Protein AF-A0A928XD46-F1 (afdb_monomer_lite)

Foldseek 3Di:
DDWDWDDDDPDIDIDDDDPLVVLVVQLVVLLVQLVVCVVVVVVVSNLVSLVSNLVSLVVSLLVLLLVLLLVVVVVVVDDPVRSVCCSPPDDPLVSLVVLQVVLVVPPDGDPNCLQVLLVVLVCCVVPPDVPCVVVSSVPRDSVSSVSNSVSSVVSSVVSCVSSVHDSIDPRVVVSVVVVVVVVVPPDPDDPPDD

Structure (mmCIF, N/CA/C/O backbone):
data_AF-A0A928XD46-F1
#
_entry.id   AF-A0A928XD46-F1
#
loop_
_atom_site.group_PDB
_atom_site.id
_atom_site.type_symbol
_atom_site.label_atom_id
_atom_site.label_alt_id
_atom_site.label_comp_id
_atom_site.label_asym_id
_atom_site.label_entity_id
_atom_site.label_seq_id
_atom_site.pdbx_PDB_ins_code
_atom_site.Cartn_x
_atom_site.Cartn_y
_atom_site.Cartn_z
_atom_site.occupancy
_atom_site.B_iso_or_equiv
_atom_site.auth_seq_id
_atom_site.auth_comp_id
_atom_site.auth_asym_id
_atom_site.auth_atom_id
_atom_site.pdbx_PDB_model_num
ATOM 1 N N . MET A 1 1 ? 8.132 -9.617 -5.718 1.00 78.50 1 MET A N 1
ATOM 2 C CA . MET A 1 1 ? 7.720 -11.027 -5.728 1.00 78.50 1 MET A CA 1
ATOM 3 C C . MET A 1 1 ? 8.973 -11.864 -5.779 1.00 78.50 1 MET A C 1
ATOM 5 O O . MET A 1 1 ? 9.851 -11.561 -6.579 1.00 78.50 1 MET A O 1
ATOM 9 N N . GLU A 1 2 ? 9.057 -12.851 -4.910 1.00 81.38 2 GLU A N 1
ATOM 10 C CA . GLU A 1 2 ? 10.058 -13.904 -4.943 1.00 81.38 2 GLU A CA 1
ATOM 11 C C . GLU A 1 2 ? 9.376 -15.172 -5.447 1.00 81.38 2 GLU A C 1
ATOM 13 O O . GLU A 1 2 ? 8.230 -15.437 -5.093 1.00 81.38 2 GLU A O 1
ATOM 18 N N . LEU A 1 3 ? 10.050 -15.914 -6.318 1.00 82.00 3 LEU A N 1
ATOM 19 C CA . LEU A 1 3 ? 9.545 -17.170 -6.845 1.00 82.00 3 LEU A CA 1
ATOM 20 C C . LEU A 1 3 ? 10.614 -18.231 -6.615 1.00 82.00 3 LEU A C 1
ATOM 22 O O . LEU A 1 3 ? 11.718 -18.122 -7.150 1.00 82.00 3 LEU A O 1
ATOM 26 N N . GLN A 1 4 ? 10.291 -19.231 -5.808 1.00 83.31 4 GLN A N 1
ATOM 27 C CA . GLN A 1 4 ? 11.145 -20.377 -5.551 1.00 83.31 4 GLN A CA 1
ATOM 28 C C . GLN A 1 4 ? 10.544 -21.592 -6.251 1.00 83.31 4 GLN A C 1
ATOM 30 O O . GLN A 1 4 ? 9.394 -21.956 -6.021 1.00 83.31 4 GLN A O 1
ATOM 35 N N . ILE A 1 5 ? 11.329 -22.222 -7.122 1.00 82.88 5 ILE A N 1
ATOM 36 C CA . ILE A 1 5 ? 10.961 -23.484 -7.763 1.00 82.88 5 ILE A CA 1
ATOM 37 C C . ILE A 1 5 ? 11.928 -24.542 -7.249 1.00 82.88 5 ILE A C 1
ATOM 39 O O . ILE A 1 5 ? 13.138 -24.425 -7.450 1.00 82.88 5 ILE A O 1
ATOM 43 N N . LYS A 1 6 ? 11.404 -25.575 -6.594 1.00 83.44 6 LYS A N 1
ATOM 44 C CA . LYS A 1 6 ? 12.173 -26.755 -6.194 1.00 83.44 6 LYS A CA 1
ATOM 45 C C . LYS A 1 6 ? 11.731 -27.930 -7.048 1.00 83.44 6 LYS A C 1
ATOM 47 O O . LYS A 1 6 ? 10.554 -28.271 -7.092 1.00 83.44 6 LYS A O 1
ATOM 52 N N . ILE A 1 7 ? 12.689 -28.549 -7.724 1.00 81.75 7 ILE A N 1
ATOM 53 C CA . ILE A 1 7 ? 12.463 -29.745 -8.532 1.00 81.75 7 ILE A CA 1
ATOM 54 C C . ILE A 1 7 ? 13.125 -30.902 -7.791 1.00 81.75 7 ILE A C 1
ATOM 56 O O . ILE A 1 7 ? 14.331 -30.875 -7.551 1.00 81.75 7 ILE A O 1
ATOM 60 N N . SER A 1 8 ? 12.338 -31.898 -7.389 1.00 81.81 8 SER A N 1
ATOM 61 C CA . SER A 1 8 ? 12.847 -33.098 -6.722 1.00 81.81 8 SER A CA 1
ATOM 62 C C . SER A 1 8 ? 12.135 -34.334 -7.259 1.00 81.81 8 SER A C 1
ATOM 64 O O . SER A 1 8 ? 10.911 -34.424 -7.203 1.00 81.81 8 SER A O 1
ATOM 66 N N . ASN A 1 9 ? 12.902 -35.290 -7.788 1.00 81.25 9 ASN A N 1
ATOM 67 C CA . ASN A 1 9 ? 12.387 -36.476 -8.478 1.00 81.25 9 ASN A CA 1
ATOM 68 C C . ASN A 1 9 ? 11.307 -36.108 -9.524 1.00 81.25 9 ASN A C 1
ATOM 70 O O . ASN A 1 9 ? 11.616 -35.480 -10.530 1.00 81.25 9 ASN A O 1
ATOM 74 N N . SER A 1 10 ? 10.051 -36.482 -9.250 1.00 75.88 10 SER A N 1
ATOM 75 C CA . SER A 1 10 ? 8.830 -36.263 -10.039 1.00 75.88 10 SER A CA 1
ATOM 76 C C . SER A 1 10 ? 7.919 -35.158 -9.480 1.00 75.88 10 SER A C 1
ATOM 78 O O . SER A 1 10 ? 6.764 -35.039 -9.887 1.00 75.88 10 SER A O 1
ATOM 80 N N . LYS A 1 11 ? 8.402 -34.364 -8.518 1.00 79.06 11 LYS A N 1
ATOM 81 C CA . LYS A 1 11 ? 7.656 -33.279 -7.881 1.00 79.06 11 LYS A CA 1
ATOM 82 C C . LYS A 1 11 ? 8.293 -31.937 -8.216 1.00 79.06 11 LYS A C 1
ATOM 84 O O . LYS A 1 11 ? 9.476 -31.712 -7.950 1.00 79.06 11 LYS A O 1
ATOM 89 N N . ILE A 1 12 ? 7.475 -31.039 -8.748 1.00 82.44 12 ILE A N 1
ATOM 90 C CA . ILE A 1 12 ? 7.791 -29.620 -8.865 1.00 82.44 12 ILE A CA 1
ATOM 91 C C . ILE A 1 12 ? 7.026 -28.913 -7.750 1.00 82.44 12 ILE A C 1
ATOM 93 O O . ILE A 1 12 ? 5.805 -29.014 -7.662 1.00 82.44 12 ILE A O 1
ATOM 97 N N . GLU A 1 13 ? 7.749 -28.227 -6.875 1.00 84.00 13 GLU A N 1
ATOM 98 C CA . GLU A 1 13 ? 7.187 -27.322 -5.880 1.00 84.00 13 GLU A CA 1
ATOM 99 C C . GLU A 1 13 ? 7.433 -25.895 -6.350 1.00 84.00 13 GLU A C 1
ATOM 101 O O . GLU A 1 13 ? 8.568 -25.519 -6.645 1.00 84.00 13 GLU A O 1
ATOM 106 N N . ILE A 1 14 ? 6.362 -25.114 -6.436 1.00 83.75 14 ILE A N 1
ATOM 107 C CA . ILE A 1 14 ? 6.410 -23.709 -6.826 1.00 83.75 14 ILE A CA 1
ATOM 108 C C . ILE A 1 14 ? 5.875 -22.910 -5.652 1.00 83.75 14 ILE A C 1
ATOM 110 O O . ILE A 1 14 ? 4.735 -23.090 -5.234 1.00 83.75 14 ILE A O 1
ATOM 114 N N . GLU A 1 15 ? 6.709 -22.028 -5.131 1.00 84.38 15 GLU A N 1
ATOM 115 C CA . GLU A 1 15 ? 6.374 -21.103 -4.063 1.00 84.38 15 GLU A CA 1
ATOM 116 C C . GLU A 1 15 ? 6.533 -19.686 -4.611 1.00 84.38 15 GLU A C 1
ATOM 118 O O . GLU A 1 15 ? 7.585 -19.320 -5.136 1.00 84.38 15 GLU A O 1
ATOM 123 N N . ALA A 1 16 ? 5.468 -18.893 -4.536 1.00 84.50 16 ALA A N 1
ATOM 124 C CA . ALA A 1 16 ? 5.472 -17.500 -4.955 1.00 84.50 16 ALA A CA 1
ATOM 125 C C . ALA A 1 16 ? 5.114 -16.632 -3.751 1.00 84.50 16 ALA A C 1
ATOM 127 O O . ALA A 1 16 ? 4.045 -16.783 -3.170 1.00 84.50 16 ALA A O 1
ATOM 128 N N . ILE A 1 17 ? 6.019 -15.728 -3.384 1.00 84.88 17 ILE A N 1
ATOM 129 C CA . ILE A 1 17 ? 5.885 -14.857 -2.218 1.00 84.88 17 ILE A CA 1
ATOM 130 C C . ILE A 1 17 ? 5.816 -13.413 -2.697 1.00 84.88 17 ILE A C 1
ATOM 132 O O . ILE A 1 17 ? 6.677 -12.923 -3.442 1.00 84.88 17 ILE A O 1
ATOM 136 N N . SER A 1 18 ? 4.802 -12.686 -2.247 1.00 89.69 18 SER A N 1
ATOM 137 C CA . SER A 1 18 ? 4.654 -11.267 -2.531 1.00 89.69 18 SER A CA 1
ATOM 138 C C . SER A 1 18 ? 4.316 -10.526 -1.252 1.00 89.69 18 SER A C 1
ATOM 140 O O . SER A 1 18 ? 3.159 -10.430 -0.875 1.00 89.69 18 SER A O 1
ATOM 142 N N . ILE A 1 19 ? 5.320 -9.882 -0.653 1.00 91.06 19 ILE A N 1
ATOM 143 C CA . ILE A 1 19 ? 5.126 -9.055 0.549 1.00 91.06 19 ILE A CA 1
ATOM 144 C C . ILE A 1 19 ? 4.025 -7.998 0.359 1.00 91.06 19 ILE A C 1
ATOM 146 O O . ILE A 1 19 ? 3.330 -7.643 1.302 1.00 91.06 19 ILE A O 1
ATOM 150 N N . VAL A 1 20 ? 3.836 -7.483 -0.860 1.00 93.38 20 VAL A N 1
ATOM 151 C CA . VAL A 1 20 ? 2.770 -6.505 -1.135 1.00 93.38 20 VAL A CA 1
ATOM 152 C C . VAL A 1 20 ? 1.386 -7.156 -1.129 1.00 93.38 20 VAL A C 1
ATOM 154 O O . VAL A 1 20 ? 0.428 -6.530 -0.691 1.00 93.38 20 VAL A O 1
ATOM 157 N N . GLU A 1 21 ? 1.280 -8.403 -1.583 1.00 93.12 21 GLU A N 1
ATOM 158 C CA . GLU A 1 21 ? 0.042 -9.180 -1.481 1.00 93.12 21 GLU A CA 1
ATOM 159 C C . GLU A 1 21 ? -0.218 -9.602 -0.030 1.00 93.12 21 GLU A C 1
ATOM 161 O O . GLU A 1 21 ? -1.332 -9.431 0.453 1.00 93.12 21 GLU A O 1
ATOM 166 N N . ASP A 1 22 ? 0.810 -10.030 0.704 1.00 93.06 22 ASP A N 1
ATOM 167 C CA . ASP A 1 22 ? 0.695 -10.369 2.126 1.00 93.06 22 ASP A CA 1
ATOM 168 C C . ASP A 1 22 ? 0.183 -9.175 2.942 1.00 93.06 22 ASP A C 1
ATOM 170 O O . ASP A 1 22 ? -0.744 -9.316 3.732 1.00 93.06 22 ASP A O 1
ATOM 174 N N . LEU A 1 23 ? 0.695 -7.965 2.683 1.00 95.25 23 LEU A N 1
ATOM 175 C CA . LEU A 1 23 ? 0.201 -6.736 3.317 1.00 95.25 23 LEU A CA 1
ATOM 176 C C . LEU A 1 23 ? -1.279 -6.459 3.007 1.00 95.25 23 LEU A C 1
ATOM 178 O O . LEU A 1 23 ? -1.998 -5.933 3.860 1.00 95.25 23 LEU A O 1
ATOM 182 N N . TRP A 1 24 ? -1.741 -6.796 1.799 1.00 95.69 24 TRP A N 1
ATOM 183 C CA . TRP A 1 24 ? -3.155 -6.693 1.435 1.00 95.69 24 TRP A CA 1
ATOM 184 C C . TRP A 1 24 ? -4.006 -7.718 2.191 1.00 95.69 24 TRP A C 1
ATOM 186 O O . TRP A 1 24 ? -5.063 -7.375 2.724 1.00 95.69 24 TRP A O 1
ATOM 196 N N . LEU A 1 25 ? -3.536 -8.962 2.287 1.00 95.00 25 LEU A N 1
ATOM 197 C CA . LEU A 1 25 ? -4.210 -10.031 3.022 1.00 95.00 25 LEU A CA 1
ATOM 198 C C . LEU A 1 25 ? -4.262 -9.744 4.529 1.00 95.00 25 LEU A C 1
ATOM 200 O O . LEU A 1 25 ? -5.317 -9.918 5.141 1.00 95.00 25 LEU A O 1
ATOM 204 N N . ASP A 1 26 ? -3.179 -9.226 5.108 1.00 96.75 26 ASP A N 1
ATOM 205 C CA . ASP A 1 26 ? -3.119 -8.765 6.497 1.00 96.75 26 ASP A CA 1
ATOM 206 C C . ASP A 1 26 ? -4.147 -7.663 6.750 1.00 96.75 26 ASP A C 1
ATOM 208 O O . ASP A 1 26 ? -4.929 -7.726 7.704 1.00 96.75 26 ASP A O 1
ATOM 212 N N . TYR A 1 27 ? -4.190 -6.666 5.865 1.00 96.50 27 TYR A N 1
ATOM 213 C CA . TYR A 1 27 ? -5.185 -5.604 5.918 1.00 96.50 27 TYR A CA 1
ATOM 214 C C . TYR A 1 27 ? -6.619 -6.166 5.924 1.00 96.50 27 TYR A C 1
ATOM 216 O O . TYR A 1 27 ? -7.415 -5.825 6.808 1.00 96.50 27 TYR A O 1
ATOM 224 N N . LEU A 1 28 ? -6.948 -7.063 4.986 1.00 96.25 28 LEU A N 1
ATOM 225 C CA . LEU A 1 28 ? -8.270 -7.690 4.898 1.00 96.25 28 LEU A CA 1
ATOM 226 C C . LEU A 1 28 ? -8.601 -8.509 6.150 1.00 96.25 28 LEU A C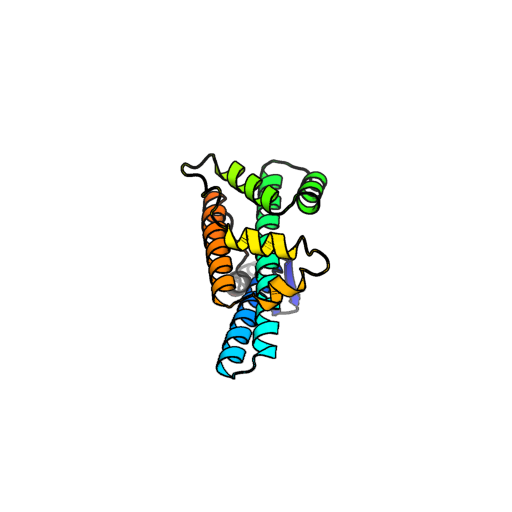 1
ATOM 228 O O . LEU A 1 28 ? -9.729 -8.454 6.654 1.00 96.25 28 LEU A O 1
ATOM 232 N N . PHE A 1 29 ? -7.619 -9.239 6.678 1.00 97.69 29 PHE A N 1
ATOM 233 C CA . PHE A 1 29 ? -7.762 -10.011 7.902 1.00 97.69 29 PHE A CA 1
ATOM 234 C C . PHE A 1 29 ? -8.106 -9.103 9.085 1.00 97.69 29 PHE A C 1
ATOM 236 O O . PHE A 1 29 ? -9.132 -9.312 9.738 1.00 97.69 29 PHE A O 1
ATOM 243 N N . PHE A 1 30 ? -7.313 -8.062 9.348 1.00 97.69 30 PHE A N 1
ATOM 244 C CA . PHE A 1 30 ? -7.550 -7.181 10.493 1.00 97.69 30 PHE A CA 1
ATOM 245 C C . PHE A 1 30 ? -8.837 -6.367 10.355 1.00 97.69 30 PHE A C 1
ATOM 247 O O . PHE A 1 30 ? -9.546 -6.197 11.351 1.00 97.69 30 PHE A O 1
ATOM 254 N N . LYS A 1 31 ? -9.207 -5.962 9.134 1.00 97.19 31 LYS A N 1
ATOM 255 C CA . LYS A 1 31 ? -10.510 -5.345 8.851 1.00 97.19 31 LYS A CA 1
ATOM 256 C C . LYS A 1 31 ? -11.659 -6.265 9.261 1.00 97.19 31 LYS A C 1
ATOM 258 O O . LYS A 1 31 ? -12.574 -5.835 9.963 1.00 97.19 31 LYS A O 1
ATOM 263 N N . LYS A 1 32 ? -11.600 -7.543 8.871 1.00 97.88 32 LYS A N 1
ATOM 264 C CA . LYS A 1 32 ? -12.604 -8.548 9.251 1.00 97.88 32 LYS A CA 1
ATOM 265 C C . LYS A 1 32 ? -12.651 -8.753 10.766 1.00 97.88 32 LYS A C 1
ATOM 267 O O . LYS A 1 32 ? -13.735 -8.774 11.341 1.00 97.88 32 LYS A O 1
ATOM 272 N N . GLN A 1 33 ? -11.497 -8.852 11.425 1.00 97.94 33 GLN A N 1
ATOM 273 C CA . GLN A 1 33 ? -11.439 -8.995 12.884 1.00 97.94 33 GLN A CA 1
ATOM 274 C C . GLN A 1 33 ? -12.005 -7.769 13.617 1.00 97.94 33 GLN A C 1
ATOM 276 O O . GLN A 1 33 ? -12.652 -7.918 14.653 1.00 97.94 33 GLN A O 1
ATOM 281 N N . ALA A 1 34 ? -11.823 -6.559 13.075 1.00 96.75 34 ALA A N 1
ATOM 282 C CA . ALA A 1 34 ? -12.414 -5.346 13.635 1.00 96.75 34 ALA A CA 1
ATOM 283 C C . ALA A 1 34 ? -13.950 -5.377 13.601 1.00 96.75 34 ALA A C 1
ATOM 285 O O . ALA A 1 34 ? -14.576 -4.930 14.564 1.00 96.75 34 ALA A O 1
ATOM 286 N N . LEU A 1 35 ? -14.540 -5.908 12.525 1.00 96.94 35 LEU A N 1
ATOM 287 C CA . LEU A 1 35 ? -15.989 -6.078 12.379 1.00 96.94 35 LEU A CA 1
ATOM 288 C C . LEU A 1 35 ? -16.535 -7.143 13.334 1.00 96.94 35 LEU A C 1
ATOM 290 O O . LEU A 1 35 ? -17.454 -6.856 14.093 1.00 96.94 35 LEU A O 1
ATOM 294 N N . ILE A 1 36 ? -15.907 -8.321 13.384 1.00 97.94 36 ILE A N 1
ATOM 295 C CA . ILE A 1 36 ? -16.300 -9.398 14.309 1.00 97.94 36 ILE A CA 1
ATOM 296 C C . ILE A 1 36 ? -16.247 -8.903 15.759 1.00 97.94 36 ILE A C 1
ATOM 298 O O . ILE A 1 36 ? -17.195 -9.069 16.519 1.00 97.94 36 ILE A O 1
ATOM 302 N N . ALA A 1 37 ? -15.166 -8.223 16.151 1.00 96.75 37 ALA A N 1
ATOM 303 C CA . ALA A 1 37 ? -15.042 -7.688 17.504 1.00 96.75 37 ALA A CA 1
ATOM 304 C C . ALA A 1 37 ? -16.092 -6.608 17.827 1.00 96.75 37 ALA A C 1
ATOM 306 O O . ALA A 1 37 ? -16.443 -6.445 18.996 1.00 96.75 37 ALA A O 1
ATOM 307 N N . LEU A 1 38 ? -16.578 -5.867 16.823 1.00 95.12 38 LEU A N 1
ATOM 308 C CA . LEU A 1 38 ? -17.675 -4.912 16.989 1.00 95.12 38 LEU A CA 1
ATOM 309 C C . LEU A 1 38 ? -19.000 -5.644 17.241 1.00 95.12 38 LEU A C 1
ATOM 311 O O . LEU A 1 38 ? -19.691 -5.315 18.201 1.00 95.12 38 LEU A O 1
ATOM 315 N N . GLU A 1 39 ? -19.308 -6.659 16.431 1.00 96.69 39 GLU A N 1
ATOM 316 C CA . GLU A 1 39 ? -20.509 -7.501 16.560 1.00 96.69 39 GLU A CA 1
ATOM 317 C C . GLU A 1 39 ? -20.557 -8.231 17.911 1.00 96.69 39 GLU A C 1
ATOM 319 O O . GLU A 1 39 ? -21.595 -8.296 18.568 1.00 96.69 39 GLU A O 1
ATOM 324 N N . GLU A 1 40 ? -19.408 -8.715 18.383 1.00 97.25 40 GLU A N 1
ATOM 325 C CA . GLU A 1 40 ? -19.261 -9.379 19.681 1.00 97.25 40 GLU A CA 1
ATOM 326 C C . GLU A 1 40 ? -19.196 -8.402 20.873 1.00 97.25 40 GLU A C 1
ATOM 328 O O . GLU A 1 40 ? -18.961 -8.827 22.006 1.00 97.25 40 GLU A O 1
ATOM 333 N N . ASN A 1 41 ? -19.371 -7.093 20.650 1.00 94.94 41 ASN A N 1
ATOM 334 C CA . ASN A 1 41 ? -19.273 -6.037 21.667 1.00 94.94 41 ASN A CA 1
ATOM 335 C C . ASN A 1 41 ? -17.921 -5.999 22.419 1.00 94.94 41 ASN A C 1
ATOM 337 O O . ASN A 1 41 ? -17.820 -5.515 23.550 1.00 94.94 41 ASN A O 1
ATOM 341 N N . LYS A 1 42 ? -16.834 -6.459 21.787 1.00 95.31 42 LYS A N 1
ATOM 342 C CA . LYS A 1 42 ? -15.467 -6.458 22.335 1.00 95.31 42 LYS A CA 1
ATOM 343 C C . LYS A 1 42 ? -14.748 -5.152 21.985 1.00 95.31 42 LYS A C 1
ATOM 345 O O . LYS A 1 42 ? -13.793 -5.136 21.206 1.00 95.31 42 LYS A O 1
ATOM 350 N N . SER A 1 43 ? -15.177 -4.045 22.594 1.00 90.25 43 SER A N 1
ATOM 351 C CA . SER A 1 43 ? -14.718 -2.674 22.281 1.00 90.25 43 SER A CA 1
ATOM 352 C C . SER A 1 43 ? -13.190 -2.493 22.258 1.00 90.25 43 SER A C 1
ATOM 354 O O . SER A 1 43 ? -12.648 -1.848 21.356 1.00 90.25 43 SER A O 1
ATOM 356 N N . PHE A 1 44 ? -12.476 -3.101 23.211 1.00 91.44 44 PHE A N 1
ATOM 357 C CA . PHE A 1 44 ? -11.013 -3.063 23.267 1.00 91.44 44 PHE A CA 1
ATOM 358 C C . PHE A 1 44 ? -10.363 -3.744 22.053 1.00 91.44 44 PHE A C 1
ATOM 360 O O . PHE A 1 44 ? -9.455 -3.175 21.439 1.00 91.44 44 PHE A O 1
ATOM 367 N N . LEU A 1 45 ? -10.833 -4.943 21.686 1.00 94.56 45 LEU A N 1
ATOM 368 C CA . LEU A 1 45 ? -10.323 -5.672 20.523 1.00 94.56 45 LEU A CA 1
ATOM 369 C C . LEU A 1 45 ? -10.680 -4.950 19.229 1.00 94.56 45 LEU A C 1
ATOM 371 O O . LEU A 1 45 ? -9.806 -4.780 18.386 1.00 94.56 45 LEU A O 1
ATOM 375 N N . HIS A 1 46 ? -11.906 -4.441 19.112 1.00 94.62 46 HIS A N 1
ATOM 376 C CA . HIS A 1 46 ? -12.334 -3.638 17.971 1.00 94.62 46 HIS A CA 1
ATOM 377 C C . HIS A 1 46 ? -11.378 -2.460 17.723 1.00 94.62 46 HIS A C 1
ATOM 379 O O . HIS A 1 46 ? -10.827 -2.319 16.631 1.00 94.62 46 HIS A O 1
ATOM 385 N N . LYS A 1 47 ? -11.078 -1.662 18.758 1.00 92.44 47 LYS A N 1
ATOM 386 C CA . LYS A 1 47 ? -10.132 -0.541 18.637 1.00 92.44 47 LYS A CA 1
ATOM 387 C C . LYS A 1 47 ? -8.711 -1.004 18.319 1.00 92.44 47 LYS A C 1
ATOM 389 O O . LYS A 1 47 ? -8.028 -0.344 17.540 1.00 92.44 47 LYS A O 1
ATOM 394 N N . ARG A 1 48 ? -8.247 -2.122 18.887 1.00 93.88 48 ARG A N 1
ATOM 395 C CA . ARG A 1 48 ? -6.932 -2.692 18.551 1.00 93.88 48 ARG A CA 1
ATOM 396 C C . ARG A 1 48 ? -6.866 -3.094 17.076 1.00 93.88 48 ARG A C 1
ATOM 398 O O . ARG A 1 48 ? -5.909 -2.715 16.406 1.00 93.88 48 ARG A O 1
ATOM 405 N N . TYR A 1 49 ? -7.881 -3.783 16.566 1.00 96.38 49 TYR A N 1
ATOM 406 C CA . TYR A 1 49 ? -7.933 -4.192 15.168 1.00 96.38 49 TYR A CA 1
ATOM 407 C C . TYR A 1 49 ? -8.056 -3.004 14.216 1.00 96.38 49 TYR A C 1
ATOM 409 O O . TYR A 1 49 ? -7.339 -2.986 13.222 1.00 96.38 4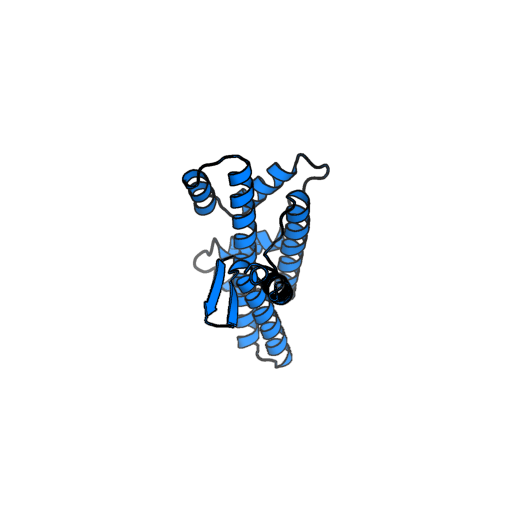9 TYR A O 1
ATOM 417 N N . LEU A 1 50 ? -8.834 -1.963 14.536 1.00 94.19 50 LEU A N 1
ATOM 418 C CA . LEU A 1 50 ? -8.875 -0.742 13.719 1.00 94.19 50 LEU A CA 1
ATOM 419 C C . LEU A 1 50 ? -7.488 -0.104 13.551 1.00 94.19 50 LEU A C 1
ATOM 421 O O . LEU A 1 50 ? -7.117 0.284 12.445 1.00 94.19 50 LEU A O 1
ATOM 425 N N . ARG A 1 51 ? -6.694 -0.033 14.627 1.00 92.56 51 ARG A N 1
ATOM 426 C CA . ARG A 1 51 ? -5.334 0.534 14.581 1.00 92.56 51 ARG A CA 1
ATOM 427 C C . ARG A 1 51 ? -4.420 -0.268 13.664 1.00 92.56 51 ARG A C 1
ATOM 429 O O . ARG A 1 51 ? -3.749 0.313 12.819 1.00 92.56 51 ARG A O 1
ATOM 436 N N . VAL A 1 52 ? -4.408 -1.593 13.820 1.00 94.69 52 VAL A N 1
ATOM 437 C CA . VAL A 1 52 ? -3.569 -2.470 12.989 1.00 94.69 52 VAL A CA 1
ATOM 438 C C . VAL A 1 52 ? -4.048 -2.467 11.536 1.00 94.69 52 VAL A C 1
ATOM 440 O O . VAL A 1 52 ? -3.224 -2.444 10.627 1.00 94.69 52 VAL A O 1
ATOM 443 N N . THR A 1 53 ? -5.359 -2.385 11.300 1.00 95.94 53 THR A N 1
ATOM 444 C CA . THR A 1 53 ? -5.928 -2.266 9.949 1.00 95.94 53 THR A CA 1
ATOM 445 C C . THR A 1 53 ? -5.472 -0.976 9.263 1.00 95.94 53 THR A C 1
ATOM 447 O O . THR A 1 53 ? -5.079 -0.998 8.103 1.00 95.94 53 THR A O 1
ATOM 450 N N . LEU A 1 54 ? -5.462 0.155 9.976 1.00 93.31 54 LEU A N 1
ATOM 451 C CA . LEU A 1 54 ? -4.952 1.413 9.429 1.00 93.31 54 LEU A CA 1
ATOM 452 C C . LEU A 1 54 ? -3.454 1.326 9.093 1.00 93.31 54 LEU A C 1
ATOM 454 O O . LEU A 1 54 ? -3.038 1.775 8.027 1.00 93.31 54 LEU A O 1
ATOM 458 N N . LEU A 1 55 ? -2.645 0.756 9.992 1.00 92.94 55 LEU A N 1
ATOM 459 C CA . LEU A 1 55 ? -1.202 0.614 9.780 1.00 92.94 55 LEU A CA 1
ATOM 460 C C . LEU A 1 55 ? -0.897 -0.271 8.565 1.00 92.94 55 LEU A C 1
ATOM 462 O O . LEU A 1 55 ? -0.116 0.126 7.707 1.00 92.94 55 LEU A O 1
ATOM 466 N N . THR A 1 56 ? -1.561 -1.422 8.460 1.00 95.88 56 THR A N 1
ATOM 467 C CA . THR A 1 56 ? -1.396 -2.358 7.335 1.00 95.88 56 THR A CA 1
ATOM 468 C C . THR A 1 56 ? -1.878 -1.764 6.013 1.00 95.88 56 THR A C 1
ATOM 470 O O . THR A 1 56 ? -1.161 -1.872 5.022 1.00 95.88 56 THR A O 1
ATOM 473 N N . LEU A 1 57 ? -3.000 -1.032 5.996 1.00 95.44 57 LEU A N 1
ATOM 474 C CA . LEU A 1 57 ? -3.465 -0.297 4.811 1.00 95.44 57 LEU A CA 1
ATOM 475 C C . LEU A 1 57 ? -2.422 0.716 4.314 1.00 95.44 57 LEU A C 1
ATOM 477 O O . LEU A 1 57 ? -2.152 0.801 3.116 1.00 95.44 57 LEU A O 1
ATOM 481 N N . MET A 1 58 ? -1.820 1.483 5.228 1.00 93.06 58 MET A N 1
ATOM 482 C CA . MET A 1 58 ? -0.802 2.478 4.875 1.00 93.06 58 MET A CA 1
ATOM 483 C C . MET A 1 58 ? 0.500 1.823 4.404 1.00 93.06 58 MET A C 1
ATOM 485 O O . MET A 1 58 ? 1.103 2.297 3.441 1.00 93.06 58 MET A O 1
ATOM 489 N N . SER A 1 59 ? 0.915 0.722 5.037 1.00 94.44 59 SER A N 1
ATOM 490 C CA . SER A 1 59 ? 2.074 -0.066 4.604 1.00 94.44 59 SER A CA 1
ATOM 491 C C . SER A 1 59 ? 1.863 -0.681 3.222 1.00 94.44 59 SER A C 1
ATOM 493 O O . SER A 1 59 ? 2.752 -0.578 2.379 1.00 94.44 59 SER A O 1
ATOM 495 N N . TYR A 1 60 ? 0.686 -1.256 2.964 1.00 96.50 60 TYR A N 1
ATOM 496 C CA . TYR A 1 60 ? 0.295 -1.746 1.645 1.00 96.50 60 TYR A CA 1
ATOM 497 C C . TYR A 1 60 ? 0.373 -0.628 0.604 1.00 96.50 60 TYR A C 1
ATOM 499 O O . TYR A 1 60 ? 1.059 -0.767 -0.408 1.00 96.50 60 TYR A O 1
ATOM 507 N N . PHE A 1 61 ? -0.258 0.516 0.882 1.00 95.31 61 PHE A N 1
ATOM 508 C CA . PHE A 1 61 ? -0.271 1.649 -0.035 1.00 95.31 61 PHE A CA 1
ATOM 509 C C . PHE A 1 61 ? 1.143 2.124 -0.395 1.00 95.31 61 PHE A C 1
ATOM 511 O O . PHE A 1 61 ? 1.468 2.288 -1.573 1.00 95.31 61 PHE A O 1
ATOM 518 N N . GLU A 1 62 ? 2.010 2.301 0.604 1.00 94.75 62 GLU A N 1
ATOM 519 C CA . GLU A 1 62 ? 3.397 2.698 0.371 1.00 94.75 62 GLU A CA 1
ATOM 520 C C . GLU A 1 62 ? 4.189 1.634 -0.403 1.00 94.75 62 GLU A C 1
ATOM 522 O O . GLU A 1 62 ? 4.978 1.988 -1.280 1.00 94.75 62 GLU A O 1
ATOM 527 N N . ALA A 1 63 ? 3.962 0.346 -0.139 1.00 95.69 63 ALA A N 1
ATOM 528 C CA . ALA A 1 63 ? 4.621 -0.738 -0.860 1.00 95.69 63 ALA A CA 1
ATOM 529 C C . ALA A 1 63 ? 4.245 -0.755 -2.352 1.00 95.69 63 ALA A C 1
ATOM 531 O O . ALA A 1 63 ? 5.133 -0.850 -3.203 1.00 95.69 63 ALA A O 1
ATOM 532 N N . VAL A 1 64 ? 2.958 -0.584 -2.679 1.00 96.38 64 VAL A N 1
ATOM 533 C CA . VAL A 1 64 ? 2.490 -0.480 -4.072 1.00 96.38 64 VAL A CA 1
ATOM 534 C C . VAL A 1 64 ? 3.124 0.729 -4.766 1.00 96.38 64 VAL A C 1
ATOM 536 O O . VAL A 1 64 ? 3.713 0.596 -5.839 1.00 96.38 64 VAL A O 1
ATOM 539 N N . VAL A 1 65 ? 3.080 1.905 -4.130 1.00 95.44 65 VAL A N 1
ATOM 540 C CA . VAL A 1 65 ? 3.663 3.136 -4.688 1.00 95.44 65 VAL A CA 1
ATOM 541 C C . VAL A 1 65 ? 5.172 2.998 -4.898 1.00 95.44 65 VAL A C 1
ATOM 543 O O . VAL A 1 65 ? 5.685 3.405 -5.939 1.00 95.44 65 VAL A O 1
ATOM 546 N N . ASN A 1 66 ? 5.891 2.396 -3.949 1.00 96.25 66 ASN A N 1
ATOM 547 C CA . ASN A 1 66 ? 7.327 2.155 -4.077 1.00 96.25 66 ASN A CA 1
ATOM 548 C C . ASN A 1 66 ? 7.650 1.224 -5.247 1.00 96.25 66 ASN A C 1
ATOM 550 O O . ASN A 1 66 ? 8.587 1.505 -5.995 1.00 96.25 66 ASN A O 1
ATOM 554 N N . ASN A 1 67 ? 6.870 0.155 -5.431 1.00 95.44 67 ASN A N 1
ATOM 555 C CA . ASN A 1 67 ? 7.033 -0.745 -6.570 1.00 95.44 67 ASN A CA 1
ATOM 556 C C . ASN A 1 67 ? 6.838 0.000 -7.893 1.00 95.44 67 ASN A C 1
ATOM 558 O O . ASN A 1 67 ? 7.705 -0.071 -8.764 1.00 95.44 67 ASN A O 1
ATOM 562 N N . TRP A 1 68 ? 5.761 0.779 -8.021 1.00 96.19 68 TRP A N 1
ATOM 563 C CA . TRP A 1 68 ? 5.496 1.547 -9.239 1.00 96.19 68 TRP A CA 1
ATOM 564 C C . TRP A 1 68 ? 6.563 2.600 -9.518 1.00 96.19 68 TRP A C 1
ATOM 566 O O . TRP A 1 68 ? 7.022 2.726 -10.655 1.00 96.19 68 TRP A O 1
ATOM 576 N N . CYS A 1 69 ? 7.025 3.324 -8.494 1.00 96.44 69 CYS A N 1
ATOM 577 C CA . CYS A 1 69 ? 8.138 4.257 -8.644 1.00 96.44 69 CYS A CA 1
ATOM 578 C C . CYS A 1 69 ? 9.411 3.536 -9.094 1.00 96.44 69 CYS A C 1
ATOM 580 O O . CYS A 1 69 ? 10.090 4.012 -10.000 1.00 96.44 69 CYS A O 1
ATOM 582 N N . GLY A 1 70 ? 9.728 2.390 -8.489 1.00 96.38 70 GLY A N 1
ATOM 583 C CA . GLY A 1 70 ? 10.902 1.596 -8.841 1.00 96.38 70 GLY A CA 1
ATOM 584 C C . GLY A 1 70 ? 10.884 1.123 -10.294 1.00 96.38 70 GLY A C 1
ATOM 585 O O . GLY A 1 70 ? 11.895 1.257 -10.984 1.00 96.38 70 GLY A O 1
ATOM 586 N N . ASN A 1 71 ? 9.739 0.626 -10.767 1.00 94.81 71 ASN A N 1
ATOM 587 C CA . ASN A 1 71 ? 9.551 0.190 -12.152 1.00 94.81 71 ASN A CA 1
ATOM 588 C C . ASN A 1 71 ? 9.660 1.364 -13.129 1.00 94.81 71 ASN A C 1
ATOM 590 O O . ASN A 1 71 ? 10.467 1.317 -14.051 1.00 94.81 71 ASN A O 1
ATOM 594 N N . THR A 1 72 ? 8.947 2.460 -12.862 1.00 94.81 72 THR A N 1
ATOM 595 C CA . THR A 1 72 ? 8.947 3.645 -13.738 1.00 94.81 72 THR A CA 1
ATOM 596 C C . THR A 1 72 ? 10.341 4.276 -13.833 1.00 94.81 72 THR A C 1
ATOM 598 O O . THR A 1 72 ? 10.813 4.646 -14.904 1.00 94.81 72 THR A O 1
ATOM 601 N N . LEU A 1 73 ? 11.072 4.365 -12.716 1.00 96.25 73 LEU A N 1
ATOM 602 C CA . LEU A 1 73 ? 12.449 4.867 -12.724 1.00 96.25 73 LEU A CA 1
ATOM 603 C C . LEU A 1 73 ? 13.398 3.931 -13.487 1.00 96.25 73 LEU A C 1
ATOM 605 O O . LEU A 1 73 ? 14.327 4.411 -14.137 1.00 96.25 73 LEU A O 1
ATOM 609 N N . ARG A 1 74 ? 13.172 2.614 -13.425 1.00 95.25 74 ARG A N 1
ATOM 610 C CA . ARG A 1 74 ? 13.940 1.629 -14.197 1.00 95.25 74 ARG A CA 1
ATOM 611 C C . ARG A 1 74 ? 13.689 1.778 -15.697 1.00 95.25 74 ARG A C 1
ATOM 613 O O . ARG A 1 74 ? 14.651 1.783 -16.455 1.00 95.25 74 ARG A O 1
ATOM 620 N N . GLU A 1 75 ? 12.436 1.954 -16.106 1.00 93.62 75 GLU A N 1
ATOM 621 C CA . GLU A 1 75 ? 12.050 2.244 -17.497 1.00 93.62 75 GLU A CA 1
ATOM 622 C C . GLU A 1 75 ? 12.678 3.556 -17.993 1.00 93.62 75 GLU A C 1
ATOM 624 O O . GLU A 1 75 ? 13.166 3.637 -19.117 1.00 93.62 75 GLU A O 1
ATOM 629 N N . ASN A 1 76 ? 12.810 4.542 -17.102 1.00 93.19 76 ASN A N 1
ATOM 630 C CA . ASN A 1 76 ? 13.525 5.798 -17.342 1.00 93.19 76 ASN A CA 1
ATOM 631 C C . ASN A 1 76 ? 15.065 5.673 -17.246 1.00 93.19 76 ASN A C 1
ATOM 633 O O . ASN A 1 76 ? 15.762 6.680 -17.074 1.00 93.19 76 ASN A O 1
ATOM 637 N N . ASN A 1 77 ? 15.611 4.455 -17.344 1.00 95.50 77 ASN A N 1
ATOM 638 C CA . ASN A 1 77 ? 17.044 4.136 -17.341 1.00 95.50 77 ASN A CA 1
ATOM 639 C C . ASN A 1 77 ? 17.821 4.663 -16.117 1.00 95.50 77 ASN A C 1
ATOM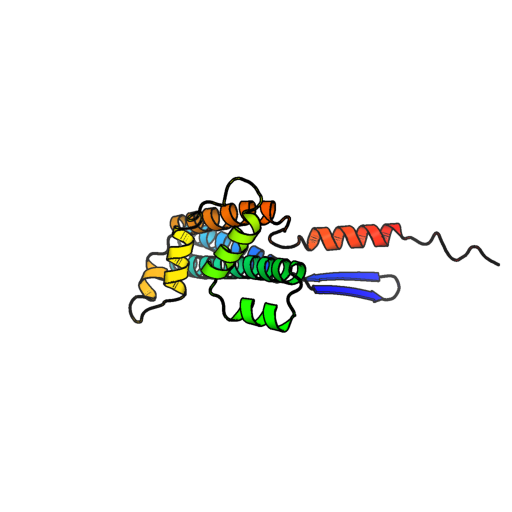 641 O O . ASN A 1 77 ? 19.011 4.978 -16.209 1.00 95.50 77 ASN A O 1
ATOM 645 N N . LYS A 1 78 ? 17.172 4.781 -14.951 1.00 96.44 78 LYS A N 1
ATOM 646 C CA . LYS A 1 78 ? 17.864 5.134 -13.702 1.00 96.44 78 LYS A CA 1
ATOM 647 C C . LYS A 1 78 ? 18.664 3.952 -13.171 1.00 96.44 78 LYS A C 1
ATOM 649 O O . LYS A 1 78 ? 18.226 2.804 -13.222 1.00 96.44 78 LYS A O 1
ATOM 654 N N . SER A 1 79 ? 19.832 4.243 -12.602 1.00 96.94 79 SER A N 1
ATOM 655 C CA . SER A 1 79 ? 20.652 3.219 -11.959 1.00 96.94 79 SER A CA 1
ATOM 656 C C . SER A 1 79 ? 19.996 2.707 -10.675 1.00 96.94 79 SER A C 1
ATOM 658 O O . SER A 1 79 ? 19.211 3.408 -10.031 1.00 96.94 79 SER A O 1
ATOM 660 N N . TYR A 1 80 ? 20.374 1.502 -10.244 1.00 95.19 80 TYR A N 1
ATOM 661 C CA . TYR A 1 80 ? 19.890 0.928 -8.986 1.00 95.19 80 TYR A CA 1
ATOM 662 C C . TYR A 1 80 ? 20.104 1.867 -7.787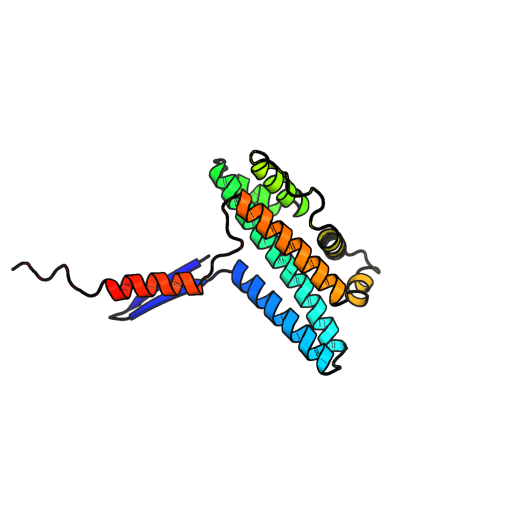 1.00 95.19 80 TYR A C 1
ATOM 664 O O . TYR A 1 80 ? 19.201 2.040 -6.971 1.00 95.19 80 TYR A O 1
ATOM 672 N N . ALA A 1 81 ? 21.264 2.528 -7.711 1.00 97.00 81 ALA A N 1
ATOM 673 C CA . ALA A 1 81 ? 21.568 3.480 -6.644 1.00 97.00 81 ALA A CA 1
ATOM 674 C C . ALA A 1 81 ? 20.622 4.693 -6.660 1.00 97.00 81 ALA A C 1
ATOM 676 O O . ALA A 1 81 ? 20.134 5.095 -5.609 1.00 97.00 81 ALA A O 1
ATOM 677 N N . GLN A 1 82 ? 20.308 5.234 -7.843 1.00 96.62 82 GLN A N 1
ATOM 678 C CA . GLN A 1 82 ? 19.364 6.348 -7.990 1.00 96.62 82 GLN A CA 1
ATOM 679 C C . GLN A 1 82 ? 17.934 5.943 -7.615 1.00 96.62 82 GLN A C 1
ATOM 681 O O . GLN A 1 82 ? 17.218 6.718 -6.983 1.00 96.62 82 GLN A O 1
ATOM 686 N N . ILE A 1 83 ? 17.522 4.725 -7.980 1.00 97.06 83 ILE A N 1
ATOM 687 C CA . ILE A 1 83 ? 16.215 4.182 -7.598 1.00 97.06 83 ILE A CA 1
ATOM 688 C C . ILE A 1 83 ? 16.135 4.046 -6.074 1.00 97.06 83 ILE A C 1
ATOM 690 O O . ILE A 1 83 ? 15.179 4.518 -5.464 1.00 97.06 83 ILE A O 1
ATOM 694 N N . GLN A 1 84 ? 17.147 3.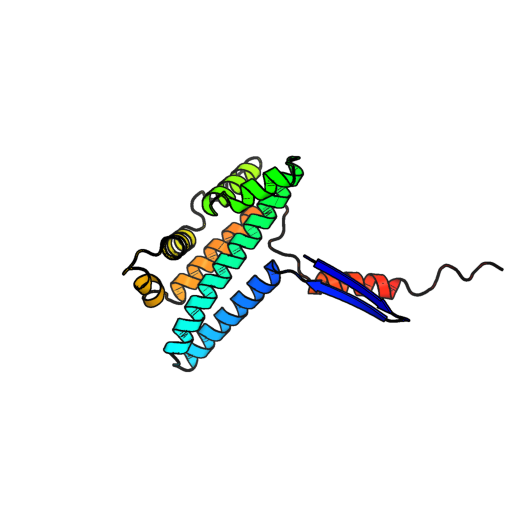445 -5.445 1.00 96.69 84 GLN A N 1
ATOM 695 C CA . GLN A 1 84 ? 17.185 3.275 -3.991 1.00 96.69 84 GLN A CA 1
ATOM 696 C C . GLN A 1 84 ? 17.195 4.613 -3.248 1.00 96.69 84 GLN A C 1
ATOM 698 O O . GLN A 1 84 ? 16.469 4.758 -2.266 1.00 96.69 84 GLN A O 1
ATOM 703 N N . ASP A 1 85 ? 17.968 5.589 -3.724 1.00 96.50 85 ASP A N 1
ATOM 704 C CA . ASP A 1 85 ? 17.986 6.942 -3.168 1.00 96.50 85 ASP A CA 1
ATOM 705 C C . ASP A 1 85 ? 16.588 7.576 -3.201 1.00 96.50 85 ASP A C 1
ATOM 707 O O . ASP A 1 85 ? 16.072 8.011 -2.170 1.00 96.50 85 ASP A O 1
ATOM 711 N N . PHE A 1 86 ? 15.914 7.530 -4.354 1.00 96.38 86 PHE A N 1
ATOM 712 C CA . PHE A 1 86 ? 14.559 8.059 -4.492 1.00 96.38 86 PHE A CA 1
ATOM 713 C C . PHE A 1 86 ? 13.565 7.360 -3.553 1.00 96.38 86 PHE A C 1
ATOM 715 O O . PHE A 1 86 ? 12.809 8.023 -2.840 1.00 96.38 86 PHE A O 1
ATOM 722 N N . LEU A 1 87 ? 13.567 6.024 -3.523 1.00 95.19 87 LEU A N 1
ATOM 723 C CA . LEU A 1 87 ? 12.612 5.248 -2.729 1.00 95.19 87 LEU A CA 1
ATOM 724 C C . LEU A 1 87 ? 12.798 5.443 -1.218 1.00 95.19 87 LEU A C 1
ATOM 726 O O . LEU A 1 87 ? 11.809 5.435 -0.486 1.00 95.19 87 LEU A O 1
ATOM 730 N N . ARG A 1 88 ? 14.032 5.646 -0.746 1.00 93.62 88 ARG A N 1
ATOM 731 C CA . ARG A 1 88 ? 14.328 5.842 0.683 1.00 93.62 88 ARG A CA 1
ATOM 732 C C . ARG A 1 88 ? 14.095 7.274 1.143 1.00 93.62 88 ARG A C 1
ATOM 734 O O . ARG A 1 88 ? 13.608 7.482 2.249 1.00 93.62 88 ARG A O 1
ATOM 741 N N . ASN A 1 89 ? 14.437 8.249 0.303 1.00 93.00 89 ASN A N 1
ATOM 742 C CA . ASN A 1 89 ? 14.532 9.644 0.731 1.00 93.00 89 ASN A CA 1
ATOM 743 C C . ASN A 1 89 ? 13.313 10.491 0.354 1.00 93.00 89 ASN A C 1
ATOM 745 O O . ASN A 1 89 ? 13.142 11.589 0.886 1.00 93.00 89 ASN A O 1
ATOM 749 N N . LYS A 1 90 ? 12.448 10.023 -0.555 1.00 92.12 90 LYS A N 1
ATOM 750 C CA . LYS A 1 90 ? 11.208 10.736 -0.888 1.00 92.12 90 LYS A CA 1
ATOM 751 C C . LYS A 1 90 ? 10.069 10.339 0.038 1.00 92.12 90 LYS A C 1
ATOM 753 O O . LYS A 1 90 ? 9.846 9.164 0.315 1.00 92.12 90 LYS A O 1
ATOM 758 N N . ALA A 1 91 ? 9.304 11.332 0.479 1.00 90.44 91 ALA A N 1
ATOM 759 C CA . ALA A 1 91 ? 8.081 11.080 1.219 1.00 90.44 91 ALA A CA 1
ATOM 760 C C . ALA A 1 91 ? 7.010 10.495 0.287 1.00 90.44 91 ALA A C 1
ATOM 762 O O . ALA A 1 91 ? 6.968 10.807 -0.904 1.00 90.44 91 ALA A O 1
ATOM 763 N N . LEU A 1 92 ? 6.098 9.692 0.838 1.00 89.50 92 LEU A N 1
ATOM 764 C CA . LEU A 1 92 ? 5.002 9.086 0.078 1.00 89.50 92 LEU A CA 1
ATOM 765 C C . LEU A 1 92 ? 4.209 10.095 -0.785 1.00 89.50 92 LEU A C 1
ATOM 767 O O . LEU A 1 92 ? 4.011 9.812 -1.964 1.00 89.50 92 LEU A O 1
ATOM 771 N N . PRO A 1 93 ? 3.830 11.300 -0.300 1.00 87.69 93 PRO A N 1
ATOM 772 C CA . PRO A 1 93 ? 3.159 12.287 -1.150 1.00 87.69 93 PRO A CA 1
ATOM 773 C C . PRO A 1 93 ? 3.976 12.716 -2.378 1.00 87.69 93 PRO A C 1
ATOM 775 O O . PRO A 1 93 ? 3.399 12.947 -3.441 1.00 87.69 93 PRO A O 1
ATOM 778 N N . ASP A 1 94 ? 5.303 12.801 -2.251 1.00 89.38 94 ASP A N 1
ATOM 779 C CA . ASP A 1 94 ? 6.193 13.161 -3.358 1.00 89.38 94 ASP A CA 1
ATOM 780 C C . ASP A 1 94 ? 6.316 12.019 -4.367 1.00 89.38 94 ASP A C 1
ATOM 782 O O . ASP A 1 94 ? 6.330 12.268 -5.572 1.00 89.38 94 ASP A O 1
ATOM 786 N N . LYS A 1 95 ? 6.328 10.768 -3.889 1.00 93.06 95 LYS A N 1
ATOM 787 C CA . LYS A 1 95 ? 6.270 9.571 -4.739 1.00 93.06 95 LYS A CA 1
ATOM 788 C C . LYS A 1 95 ? 4.957 9.516 -5.526 1.00 93.06 95 LYS A C 1
ATOM 790 O O . LYS A 1 95 ? 4.977 9.355 -6.743 1.00 93.06 95 LYS A O 1
ATOM 795 N N . CYS A 1 96 ? 3.820 9.762 -4.870 1.00 90.19 96 CYS A N 1
ATOM 796 C CA . CYS A 1 96 ? 2.521 9.845 -5.543 1.00 90.19 96 CYS A CA 1
ATOM 797 C C . CYS A 1 96 ? 2.491 10.965 -6.593 1.00 90.19 96 CYS A C 1
ATOM 799 O O . CYS A 1 96 ? 1.978 10.770 -7.692 1.00 90.19 96 CYS A O 1
ATOM 801 N N . LYS A 1 97 ? 3.059 12.138 -6.280 1.00 87.81 97 LYS A N 1
ATOM 802 C CA . LYS A 1 97 ? 3.166 13.254 -7.231 1.00 87.81 97 LYS A CA 1
ATOM 803 C C . LYS A 1 97 ? 4.038 12.895 -8.433 1.00 87.81 97 LYS A C 1
ATOM 805 O O . LYS A 1 97 ? 3.677 13.244 -9.552 1.00 87.81 97 LYS A O 1
ATOM 810 N N . PHE A 1 98 ? 5.159 12.214 -8.203 1.00 91.62 98 PHE A N 1
ATOM 811 C CA . PHE A 1 98 ? 6.013 11.698 -9.268 1.00 91.62 98 PHE A CA 1
ATOM 812 C C . PHE A 1 98 ? 5.214 10.788 -10.209 1.00 91.62 98 PHE A C 1
ATOM 814 O O . PHE A 1 98 ? 5.131 11.097 -11.389 1.00 91.62 98 PHE A O 1
ATOM 821 N N . LEU A 1 99 ? 4.518 9.772 -9.689 1.00 91.44 99 LEU A N 1
ATOM 822 C CA . LEU A 1 99 ? 3.713 8.864 -10.518 1.00 91.44 99 LEU A CA 1
ATOM 823 C C . LEU A 1 99 ? 2.614 9.591 -11.303 1.00 91.44 99 LEU A C 1
ATOM 825 O O . LEU A 1 99 ? 2.427 9.332 -12.485 1.00 91.44 99 LEU A O 1
ATOM 829 N N . ILE A 1 100 ? 1.924 10.554 -10.683 1.00 87.69 100 ILE A N 1
ATOM 830 C CA . ILE A 1 100 ? 0.927 11.377 -11.386 1.00 87.69 100 ILE A CA 1
ATOM 831 C C . ILE A 1 100 ? 1.562 12.131 -12.563 1.00 87.69 100 ILE A C 1
ATOM 833 O O . ILE A 1 100 ? 0.955 12.204 -13.631 1.00 87.69 100 ILE A O 1
ATOM 837 N N . ASN A 1 101 ? 2.763 12.685 -12.389 1.00 87.12 101 ASN A N 1
ATOM 838 C CA . ASN A 1 101 ? 3.458 13.388 -13.466 1.00 87.12 101 ASN A CA 1
ATOM 839 C C . ASN A 1 101 ? 3.849 12.440 -14.606 1.00 87.12 101 ASN A C 1
ATOM 841 O O . ASN A 1 101 ? 3.682 12.812 -15.762 1.00 87.12 101 ASN A O 1
ATOM 845 N N . GLU A 1 102 ? 4.282 11.217 -14.296 1.00 87.88 102 GLU A N 1
ATOM 846 C CA . GLU A 1 102 ? 4.593 10.202 -15.314 1.00 87.88 102 GLU A CA 1
ATOM 847 C C . GLU A 1 102 ? 3.332 9.779 -16.094 1.00 87.88 102 GLU A C 1
ATOM 849 O O . GLU A 1 102 ? 3.394 9.512 -17.290 1.00 87.88 102 GLU A O 1
ATOM 854 N N . THR A 1 103 ? 2.149 9.823 -15.466 1.00 81.12 103 THR A N 1
ATOM 855 C CA . THR A 1 103 ? 0.868 9.559 -16.153 1.00 81.12 103 THR A CA 1
ATOM 856 C C . THR A 1 103 ? 0.327 10.733 -16.983 1.00 81.12 103 THR A C 1
ATOM 858 O O . THR A 1 103 ? -0.650 10.563 -17.714 1.00 81.12 103 THR A O 1
ATOM 861 N N . ALA A 1 104 ? 0.917 11.933 -16.886 1.00 68.69 104 ALA A N 1
ATOM 862 C CA . ALA A 1 104 ? 0.339 13.170 -17.428 1.00 68.69 104 ALA A CA 1
ATOM 863 C C . ALA A 1 104 ? 0.317 13.265 -18.968 1.00 68.69 104 ALA A C 1
ATOM 865 O O . ALA A 1 104 ? -0.318 14.172 -19.506 1.00 68.69 104 ALA A O 1
ATOM 866 N N . SER A 1 105 ? 0.933 12.315 -19.674 1.00 58.03 105 SER A N 1
ATOM 867 C CA . SER A 1 105 ? 0.818 12.156 -21.131 1.00 58.03 105 SER A CA 1
ATOM 868 C C . SER A 1 105 ? -0.552 11.622 -21.576 1.00 58.03 105 SER A C 1
ATOM 870 O O . SER A 1 105 ? -0.921 11.780 -22.737 1.00 58.03 105 SER A O 1
ATOM 872 N N . ASN A 1 106 ? -1.330 11.030 -20.660 1.00 52.09 106 ASN A N 1
ATOM 873 C CA . ASN A 1 106 ? -2.652 10.472 -20.931 1.00 52.09 106 ASN A CA 1
ATOM 874 C C . ASN A 1 106 ? -3.731 11.391 -20.332 1.00 52.09 106 ASN A C 1
ATOM 876 O O . ASN A 1 106 ? -3.877 11.525 -19.117 1.00 52.09 106 ASN A O 1
ATOM 880 N N . THR A 1 107 ? -4.463 12.078 -21.209 1.00 48.91 107 THR A N 1
ATOM 881 C CA . THR A 1 107 ? -5.518 13.061 -20.915 1.00 48.91 107 THR A CA 1
ATOM 882 C C . THR A 1 107 ? -6.400 12.677 -19.719 1.00 48.91 107 THR A C 1
ATOM 884 O O . THR A 1 107 ? -7.015 11.614 -19.725 1.00 48.91 107 THR A O 1
ATOM 887 N N . SER A 1 108 ? -6.518 13.598 -18.748 1.00 51.22 108 SER A N 1
ATOM 888 C CA . SER A 1 108 ? -7.229 13.535 -17.448 1.00 51.22 108 SER A CA 1
ATOM 889 C C . SER A 1 108 ? -6.386 13.109 -16.230 1.00 51.22 108 SER A C 1
ATOM 891 O O . SER A 1 108 ? -6.530 12.025 -15.662 1.00 51.22 108 SER A O 1
ATOM 893 N N . SER A 1 109 ? -5.553 14.053 -15.763 1.00 49.88 109 SER A N 1
ATOM 894 C CA . SER A 1 109 ? -4.783 13.968 -14.511 1.00 49.88 109 SER A CA 1
ATOM 895 C C . SER A 1 109 ? -5.609 13.316 -13.380 1.00 49.88 109 SER A C 1
ATOM 897 O O . SER A 1 109 ? -6.743 13.740 -13.117 1.00 49.88 109 SER A O 1
ATOM 899 N N . PRO A 1 110 ? -5.100 12.260 -12.712 1.00 52.22 110 PRO A N 1
ATOM 900 C CA . PRO A 1 110 ? -5.640 11.790 -11.442 1.00 52.22 110 PRO A CA 1
ATOM 901 C C . PRO A 1 110 ? -5.817 12.988 -10.522 1.00 52.22 110 PRO A C 1
ATOM 903 O O . PRO A 1 110 ? -4.883 13.766 -10.339 1.00 52.22 110 PRO A O 1
ATOM 906 N N . ASN A 1 111 ? -7.042 13.182 -10.032 1.00 53.84 111 ASN A N 1
ATOM 907 C CA . ASN A 1 111 ? -7.435 14.376 -9.299 1.00 53.84 111 ASN A CA 1
ATOM 908 C C . ASN A 1 111 ? -6.357 14.668 -8.242 1.00 53.84 111 ASN A C 1
ATOM 910 O O . ASN A 1 111 ? -6.060 13.788 -7.431 1.00 53.84 111 ASN A O 1
ATOM 914 N N . LYS A 1 112 ? -5.750 15.869 -8.246 1.00 53.06 112 LYS A N 1
ATOM 915 C CA . LYS A 1 112 ? -4.646 16.265 -7.335 1.00 53.06 112 LYS A CA 1
ATOM 916 C C . LYS A 1 112 ? -5.006 16.163 -5.833 1.00 53.06 112 LYS A C 1
ATOM 918 O O . LYS A 1 112 ? -4.186 16.499 -4.982 1.00 53.06 112 LYS A O 1
ATOM 923 N N . GLY A 1 113 ? -6.209 15.688 -5.507 1.00 53.44 113 GLY A N 1
ATOM 924 C CA . GLY A 1 113 ? -6.728 15.425 -4.173 1.00 53.44 113 GLY A CA 1
ATOM 925 C C . GLY A 1 113 ? -7.532 14.128 -4.034 1.00 53.44 113 GLY A C 1
ATOM 926 O O . GLY A 1 113 ? -8.450 14.104 -3.234 1.00 53.44 113 GLY A O 1
ATOM 927 N N . ALA A 1 114 ? -7.245 13.068 -4.791 1.00 60.28 114 ALA A N 1
ATOM 928 C CA . ALA A 1 114 ? -8.037 11.829 -4.738 1.00 60.28 114 ALA A CA 1
ATOM 929 C C . ALA A 1 114 ? -7.889 10.989 -3.442 1.00 60.28 114 ALA A C 1
ATOM 931 O O . ALA A 1 114 ? -8.544 9.964 -3.328 1.00 60.28 114 ALA A O 1
ATOM 932 N N . TRP A 1 115 ? -7.078 11.413 -2.463 1.00 69.06 115 TRP A N 1
ATOM 933 C CA . TRP A 1 115 ? -6.915 10.699 -1.187 1.00 69.06 115 TRP A CA 1
ATOM 934 C C . TRP A 1 115 ? -6.710 11.633 0.020 1.00 69.06 115 TRP A C 1
ATOM 936 O O . TRP A 1 115 ? -5.758 11.489 0.784 1.00 69.06 115 TRP A O 1
ATOM 946 N N . GLN A 1 116 ? -7.543 12.672 0.158 1.00 73.19 116 GLN A N 1
ATOM 947 C CA . GLN A 1 116 ? -7.367 13.696 1.203 1.00 73.19 116 GLN A CA 1
ATOM 948 C C . GLN A 1 116 ? -7.516 13.150 2.628 1.00 73.19 116 GLN A C 1
ATOM 950 O O . GLN A 1 116 ? -6.699 13.500 3.483 1.00 73.19 116 GLN A O 1
ATOM 955 N N . GLU A 1 117 ? -8.507 12.297 2.893 1.00 72.88 117 GLU A N 1
ATOM 956 C CA . GLU A 1 117 ? -8.716 11.733 4.231 1.00 72.88 117 GLU A CA 1
ATOM 957 C C . GLU A 1 117 ? -7.628 10.716 4.559 1.00 72.88 117 GLU A C 1
ATOM 959 O O . GLU A 1 117 ? -7.013 10.776 5.627 1.00 72.88 117 GLU A O 1
ATOM 964 N N . ALA A 1 118 ? -7.274 9.860 3.599 1.00 75.25 118 ALA A N 1
ATOM 965 C CA . ALA A 1 118 ? -6.126 8.971 3.748 1.00 75.25 118 ALA A CA 1
ATOM 966 C C . ALA A 1 118 ? -4.819 9.753 3.989 1.00 75.25 118 ALA A C 1
ATOM 968 O O . ALA A 1 118 ? -4.006 9.377 4.837 1.00 75.25 118 ALA A O 1
ATOM 969 N N . LYS A 1 119 ? -4.625 10.889 3.308 1.00 79.75 119 LYS A N 1
ATOM 970 C CA . LYS A 1 119 ? -3.466 11.773 3.501 1.00 79.75 119 LYS A CA 1
ATOM 971 C C . LYS A 1 119 ? -3.446 12.397 4.880 1.00 79.75 119 LYS A C 1
ATOM 973 O O . LYS A 1 119 ? -2.378 12.477 5.488 1.00 79.75 119 LYS A O 1
ATOM 978 N N . LYS A 1 120 ? -4.598 12.842 5.373 1.00 80.62 120 LYS A N 1
ATOM 979 C CA . LYS A 1 120 ? -4.736 13.408 6.711 1.00 80.62 120 LYS A CA 1
ATOM 980 C C . LYS A 1 120 ? -4.381 12.371 7.775 1.00 80.62 120 LYS A C 1
ATOM 982 O O . LYS A 1 120 ? -3.468 12.627 8.558 1.00 80.62 120 LYS A O 1
ATOM 987 N N . LEU A 1 121 ? -4.990 11.184 7.720 1.00 76.00 121 LEU A N 1
ATOM 988 C CA . LEU A 1 121 ? -4.684 10.066 8.620 1.00 76.00 121 LEU A CA 1
ATOM 989 C C . LEU A 1 121 ? -3.206 9.678 8.578 1.00 76.00 121 LEU A C 1
ATOM 991 O O . LEU A 1 121 ? -2.564 9.524 9.614 1.00 76.00 121 LEU A O 1
ATOM 995 N N . ARG A 1 122 ? -2.629 9.562 7.378 1.00 81.56 122 ARG A N 1
ATOM 996 C CA . ARG A 1 122 ? -1.208 9.242 7.213 1.00 81.56 122 ARG A CA 1
ATOM 997 C C . ARG A 1 122 ? -0.318 10.317 7.824 1.00 81.56 122 ARG A C 1
ATOM 999 O O . ARG A 1 122 ? 0.661 9.996 8.487 1.00 81.56 122 ARG A O 1
ATOM 1006 N N . ASN A 1 123 ? -0.610 11.592 7.578 1.00 82.38 123 ASN A N 1
ATOM 1007 C CA . ASN A 1 123 ? 0.182 12.692 8.126 1.00 82.38 123 ASN A CA 1
ATOM 1008 C C . ASN A 1 123 ? 0.109 12.727 9.651 1.00 82.38 123 ASN A C 1
ATOM 1010 O O . ASN A 1 123 ? 1.121 12.973 10.298 1.00 82.38 123 ASN A O 1
ATOM 1014 N N . GLU A 1 124 ? -1.060 12.444 10.213 1.00 78.81 124 GLU A N 1
ATOM 1015 C CA . GLU A 1 124 ? -1.257 12.281 11.648 1.00 78.81 124 GLU A CA 1
ATOM 1016 C C . GLU A 1 124 ? -0.420 11.114 12.209 1.00 78.81 124 GLU A C 1
ATOM 1018 O O . GLU A 1 124 ? 0.276 11.293 13.208 1.00 78.81 124 GLU A O 1
ATOM 1023 N N . LEU A 1 125 ? -0.388 9.965 11.524 1.00 78.06 125 LEU A N 1
ATOM 1024 C CA . LEU A 1 125 ? 0.430 8.801 11.898 1.00 78.06 125 LEU A CA 1
ATOM 1025 C C . LEU A 1 125 ? 1.943 9.018 11.772 1.00 78.06 125 LEU A C 1
ATOM 1027 O O . LEU A 1 125 ? 2.710 8.461 12.549 1.00 78.06 125 LEU A O 1
ATOM 1031 N N . VAL A 1 126 ? 2.391 9.776 10.772 1.00 75.81 126 VAL A N 1
ATOM 1032 C CA . VAL A 1 126 ? 3.825 9.988 10.506 1.00 75.81 126 VAL A CA 1
ATOM 1033 C C . VAL A 1 126 ? 4.387 11.162 11.304 1.00 75.81 126 VAL A C 1
ATOM 1035 O O . VAL A 1 126 ? 5.579 11.205 11.597 1.00 75.81 126 VAL A O 1
ATOM 1038 N N . HIS A 1 127 ? 3.535 12.104 11.700 1.00 76.25 127 HIS A N 1
ATOM 1039 C CA . HIS A 1 127 ? 3.907 13.256 12.513 1.00 76.25 127 HIS A CA 1
ATOM 1040 C C . HIS A 1 127 ? 3.254 13.194 13.894 1.00 76.25 127 HIS A C 1
ATOM 1042 O O . HIS A 1 127 ? 2.664 14.179 14.348 1.00 76.25 127 HIS A O 1
ATOM 1048 N N . LEU A 1 128 ? 3.379 12.046 14.571 1.00 71.62 128 LEU A N 1
ATOM 1049 C CA . LEU A 1 128 ? 2.941 11.884 15.956 1.00 71.62 128 LEU A CA 1
ATOM 1050 C C . LEU A 1 128 ? 3.621 12.944 16.827 1.00 71.62 128 LEU A C 1
ATOM 1052 O O . LEU A 1 128 ? 4.831 12.921 17.051 1.00 71.62 128 LEU A O 1
ATOM 1056 N N . LYS A 1 129 ? 2.830 13.910 17.298 1.00 71.06 129 LYS A N 1
ATOM 1057 C CA . LYS A 1 129 ? 3.288 14.912 18.261 1.00 71.06 129 LYS A CA 1
ATOM 1058 C C . LYS A 1 129 ? 3.073 14.359 19.669 1.00 71.06 129 LYS A C 1
ATOM 1060 O O . LYS A 1 129 ? 1.972 13.864 19.929 1.00 71.06 129 LYS A O 1
ATOM 1065 N N . PRO A 1 130 ? 4.052 14.491 20.581 1.00 67.69 130 PRO A N 1
ATOM 1066 C CA . PRO A 1 130 ? 3.873 14.106 21.977 1.00 67.69 130 PRO A CA 1
ATOM 1067 C C . PRO A 1 130 ? 2.582 14.708 22.555 1.00 67.69 130 PRO A C 1
ATOM 1069 O O . PRO A 1 130 ? 2.371 15.920 22.468 1.00 67.69 130 PRO A O 1
ATOM 1072 N N . GLY A 1 131 ? 1.691 13.862 23.079 1.00 67.25 131 GLY A N 1
ATOM 1073 C CA . GLY A 1 131 ? 0.415 14.275 23.677 1.00 67.25 131 GLY A CA 1
ATOM 1074 C C . GLY A 1 131 ? -0.764 14.422 22.703 1.00 67.25 131 GLY A C 1
ATOM 1075 O O . GLY A 1 131 ? -1.872 14.715 23.147 1.00 67.25 131 GLY A O 1
ATOM 1076 N N . LYS A 1 132 ? -0.564 14.218 21.392 1.00 67.12 132 LYS A N 1
ATOM 1077 C CA . LYS A 1 132 ? -1.640 14.155 20.373 1.00 67.12 132 LYS A CA 1
ATOM 1078 C C . LYS A 1 132 ? -1.687 12.827 19.614 1.00 67.12 132 LYS A C 1
ATOM 1080 O O . LYS A 1 132 ? -2.660 12.553 18.921 1.00 67.12 132 LYS A O 1
ATOM 1085 N N . ASP A 1 133 ? -0.661 12.008 19.776 1.00 67.50 133 ASP A N 1
ATOM 1086 C CA . ASP A 1 133 ? -0.522 10.645 19.270 1.00 67.50 133 ASP A CA 1
ATOM 1087 C C . ASP A 1 133 ? -1.688 9.733 19.674 1.00 67.50 133 ASP A C 1
ATOM 1089 O O . ASP A 1 133 ? -2.207 8.967 18.861 1.00 67.50 133 ASP A O 1
ATOM 1093 N N . ARG A 1 134 ? -2.170 9.877 20.910 1.00 70.94 134 ARG A N 1
ATOM 1094 C CA . ARG A 1 134 ? -3.315 9.113 21.416 1.00 70.94 134 ARG A CA 1
ATOM 1095 C C . ARG A 1 134 ? -4.637 9.469 20.718 1.00 70.94 134 ARG A C 1
ATOM 1097 O O . ARG A 1 134 ? -5.448 8.577 20.478 1.00 70.94 134 ARG A O 1
ATOM 1104 N N . LEU A 1 135 ? -4.834 10.737 20.343 1.00 73.12 135 LEU A N 1
ATOM 1105 C CA . LEU A 1 135 ? -6.112 11.245 19.820 1.00 73.12 135 LEU A CA 1
ATOM 1106 C C . LEU A 1 135 ? -6.500 10.608 18.483 1.00 73.12 135 LEU A C 1
ATOM 1108 O O . LEU A 1 135 ? -7.677 10.348 18.243 1.00 73.12 135 LEU A O 1
ATOM 1112 N N . ILE A 1 136 ? -5.514 10.316 17.635 1.00 74.00 136 ILE A N 1
ATOM 1113 C CA . ILE A 1 136 ? -5.722 9.677 16.327 1.00 74.00 136 ILE A CA 1
ATOM 1114 C C . ILE A 1 136 ? -6.341 8.296 16.534 1.00 74.00 136 ILE A C 1
ATOM 1116 O O . ILE A 1 136 ? -7.348 7.940 15.931 1.00 74.00 136 ILE A O 1
ATOM 1120 N N . PHE A 1 137 ? -5.768 7.528 17.457 1.00 76.38 137 PHE A N 1
ATOM 1121 C CA . PHE A 1 137 ? -6.179 6.159 17.738 1.00 76.38 137 PHE A CA 1
ATOM 1122 C C . PHE A 1 137 ? -7.414 6.039 18.638 1.00 76.38 137 PHE A C 1
ATOM 1124 O O . PHE A 1 137 ? -8.001 4.956 18.725 1.00 76.38 137 PHE A O 1
ATOM 1131 N N . GLU A 1 138 ? -7.790 7.107 19.337 1.00 79.00 138 GLU A N 1
ATOM 1132 C CA . GLU A 1 138 ? -9.051 7.194 20.078 1.00 79.00 138 GLU A CA 1
ATOM 1133 C C . GLU A 1 138 ? -10.216 7.509 19.145 1.00 79.00 138 GLU A C 1
ATOM 1135 O O . GLU A 1 138 ? -11.235 6.809 19.175 1.00 79.00 138 GLU A O 1
ATOM 1140 N N . ASN A 1 139 ? -10.018 8.486 18.259 1.00 83.19 139 ASN A N 1
ATOM 1141 C CA . ASN A 1 139 ? -11.041 8.972 17.338 1.00 83.19 139 ASN A CA 1
ATOM 1142 C C . ASN A 1 139 ? -11.144 8.154 16.047 1.00 83.19 139 ASN A C 1
ATOM 1144 O O . ASN A 1 139 ? -12.075 8.366 15.275 1.00 83.19 139 ASN A O 1
ATOM 1148 N N . LEU A 1 140 ? -10.235 7.200 15.817 1.00 88.44 140 LEU A N 1
ATOM 1149 C CA . LEU A 1 140 ? -10.321 6.287 14.682 1.00 88.44 140 LEU A CA 1
ATOM 1150 C C . LEU A 1 140 ? -11.640 5.507 14.738 1.00 88.44 140 LEU A C 1
ATOM 1152 O O . LEU A 1 140 ? -11.861 4.694 15.647 1.00 88.44 140 LEU A O 1
ATOM 1156 N N . SER A 1 141 ? -12.506 5.774 13.766 1.00 90.81 141 SER A N 1
ATOM 1157 C CA . SER A 1 141 ? -13.759 5.064 13.542 1.00 90.81 141 SER A CA 1
ATOM 1158 C C . SER A 1 141 ? -13.636 4.148 12.327 1.00 90.81 141 SER A C 1
ATOM 1160 O O . SER A 1 141 ? -12.717 4.284 11.512 1.00 90.81 141 SER A O 1
ATOM 1162 N N . ILE A 1 142 ? -14.555 3.192 12.215 1.00 90.88 142 ILE A N 1
ATOM 1163 C CA . ILE A 1 142 ? -14.570 2.270 11.080 1.00 90.88 142 ILE A CA 1
ATOM 1164 C C . ILE A 1 142 ? -14.954 2.987 9.781 1.00 90.88 142 ILE A C 1
ATOM 1166 O O . ILE A 1 142 ? -14.385 2.702 8.732 1.00 90.88 142 ILE A O 1
ATOM 1170 N N . GLU A 1 143 ? -15.836 3.981 9.862 1.00 92.31 143 GLU A N 1
ATOM 1171 C CA . GLU A 1 143 ? -16.263 4.810 8.735 1.00 92.31 143 GLU A CA 1
ATOM 1172 C C . GLU A 1 143 ? -15.087 5.609 8.175 1.00 92.31 143 GLU A C 1
ATOM 1174 O O . GLU A 1 143 ? -14.875 5.636 6.964 1.00 92.31 143 GLU A O 1
ATOM 1179 N N . LEU A 1 144 ? -14.279 6.207 9.057 1.00 89.62 144 LEU A N 1
ATOM 1180 C CA . LEU A 1 144 ? -13.090 6.956 8.662 1.00 89.62 144 LEU A CA 1
ATOM 1181 C C . LEU A 1 144 ? -12.063 6.050 7.967 1.00 89.62 144 LEU A C 1
ATOM 1183 O O . LEU A 1 144 ? -11.474 6.429 6.956 1.00 89.62 144 LEU A O 1
ATOM 1187 N N . LEU A 1 145 ? -11.877 4.833 8.482 1.00 90.44 145 LEU A N 1
ATOM 1188 C CA . LEU A 1 145 ? -10.989 3.841 7.882 1.00 90.44 145 LEU A CA 1
ATOM 1189 C C . LEU A 1 145 ? -11.486 3.372 6.506 1.00 90.44 145 LEU A C 1
ATOM 1191 O O . LEU A 1 145 ? -10.683 3.251 5.584 1.00 90.44 145 LEU A O 1
ATOM 1195 N N . PHE A 1 146 ? -12.788 3.131 6.350 1.00 91.44 146 PHE A N 1
ATOM 1196 C CA . PHE A 1 146 ? -13.375 2.695 5.077 1.00 91.44 146 PHE A CA 1
ATOM 1197 C C . PHE A 1 146 ? -13.340 3.808 4.032 1.00 91.44 146 PHE A C 1
ATOM 1199 O O . PHE A 1 146 ? -13.104 3.545 2.854 1.00 91.44 146 PHE A O 1
ATOM 1206 N N . GLN A 1 147 ? -13.513 5.061 4.454 1.00 90.56 147 GLN A N 1
ATOM 1207 C CA . GLN A 1 147 ? -13.343 6.204 3.565 1.00 90.56 147 GLN A CA 1
ATOM 1208 C C . GLN A 1 147 ? -11.889 6.319 3.080 1.00 90.56 147 GLN A C 1
ATOM 1210 O O . GLN A 1 147 ? -11.654 6.507 1.888 1.00 90.56 147 GLN A O 1
ATOM 1215 N N . ALA A 1 148 ? -10.913 6.140 3.976 1.00 88.69 148 ALA A N 1
ATOM 1216 C CA . ALA A 1 148 ? -9.498 6.154 3.615 1.00 88.69 148 ALA A CA 1
ATOM 1217 C C . ALA A 1 148 ? -9.106 4.993 2.684 1.00 88.69 148 ALA A C 1
ATOM 1219 O O . ALA A 1 148 ? -8.369 5.204 1.724 1.00 88.69 148 ALA A O 1
ATOM 1220 N N . GLU A 1 149 ? -9.614 3.783 2.938 1.00 93.31 149 GLU A N 1
ATOM 1221 C CA . GLU A 1 149 ? -9.470 2.633 2.035 1.00 93.31 149 GLU A CA 1
ATOM 1222 C C . GLU A 1 149 ? -10.000 2.967 0.646 1.00 93.31 149 GLU A C 1
ATOM 1224 O O . GLU A 1 149 ? -9.268 2.828 -0.329 1.00 93.31 149 GLU A O 1
ATOM 1229 N N . LYS A 1 150 ? -11.253 3.423 0.557 1.00 92.69 150 LYS A N 1
ATOM 1230 C CA . LYS A 1 150 ? -11.898 3.741 -0.716 1.00 92.69 150 LYS A CA 1
ATOM 1231 C C . LYS A 1 150 ? -11.056 4.721 -1.529 1.00 92.69 150 LYS A C 1
ATOM 1233 O O . LYS A 1 150 ? -10.763 4.461 -2.689 1.00 92.69 150 LYS A O 1
ATOM 1238 N N . GLU A 1 151 ? -10.619 5.805 -0.898 1.00 90.25 151 GLU A N 1
ATOM 1239 C CA . GLU A 1 151 ? -9.758 6.812 -1.516 1.00 90.25 151 GLU A CA 1
ATOM 1240 C C . GLU A 1 151 ? -8.422 6.247 -2.018 1.00 90.25 151 GLU A C 1
ATOM 1242 O O . GLU A 1 151 ? -8.008 6.525 -3.146 1.00 90.25 151 GLU A O 1
ATOM 1247 N N . ILE A 1 152 ? -7.742 5.439 -1.197 1.00 91.75 152 ILE A N 1
ATOM 1248 C CA . ILE A 1 152 ? -6.477 4.796 -1.574 1.00 91.75 152 ILE A CA 1
ATOM 1249 C C . ILE A 1 152 ? -6.692 3.866 -2.766 1.00 91.75 152 ILE A C 1
ATOM 1251 O O . ILE A 1 152 ? -5.938 3.928 -3.735 1.00 91.75 152 ILE A O 1
ATOM 1255 N N . ILE A 1 153 ? -7.714 3.016 -2.708 1.00 92.88 153 ILE A N 1
ATOM 1256 C CA . ILE A 1 153 ? -7.988 2.011 -3.734 1.00 92.88 153 ILE A CA 1
ATOM 1257 C C . ILE A 1 153 ? -8.396 2.667 -5.052 1.00 92.88 153 ILE A C 1
ATOM 1259 O O . ILE A 1 153 ? -7.821 2.333 -6.083 1.00 92.88 153 ILE A O 1
ATOM 1263 N N . GLU A 1 154 ? -9.292 3.653 -5.027 1.00 90.88 154 GLU A N 1
ATOM 1264 C CA . GLU A 1 154 ? -9.678 4.411 -6.223 1.00 90.88 154 GLU A CA 1
ATOM 1265 C C . GLU A 1 154 ? -8.475 5.124 -6.858 1.00 90.88 154 GLU A C 1
ATOM 1267 O O . GLU A 1 154 ? -8.328 5.146 -8.085 1.00 90.88 154 GLU A O 1
ATOM 1272 N N . TRP A 1 155 ? -7.585 5.692 -6.036 1.00 90.81 155 TRP A N 1
ATOM 1273 C CA . TRP A 1 155 ? -6.362 6.317 -6.530 1.00 90.81 155 TRP A CA 1
ATOM 1274 C C . TRP A 1 155 ? -5.408 5.295 -7.154 1.00 90.81 155 TRP A C 1
ATOM 1276 O O . TRP A 1 155 ? -4.918 5.527 -8.262 1.00 90.81 155 TRP A O 1
ATOM 1286 N N . LEU A 1 156 ? -5.167 4.172 -6.471 1.00 92.69 156 LEU A N 1
ATOM 1287 C CA . LEU A 1 156 ? -4.321 3.090 -6.964 1.00 92.69 156 LEU A CA 1
ATOM 1288 C C . LEU A 1 156 ? -4.865 2.547 -8.288 1.00 92.69 156 LEU A C 1
ATOM 1290 O O . LEU A 1 156 ? -4.128 2.494 -9.265 1.00 92.69 156 LEU A O 1
ATOM 1294 N N . ASP A 1 157 ? -6.152 2.229 -8.372 1.00 91.88 157 ASP A N 1
ATOM 1295 C CA . ASP A 1 157 ? -6.750 1.673 -9.588 1.00 91.88 157 ASP A CA 1
ATOM 1296 C C . ASP A 1 157 ? -6.636 2.647 -10.768 1.00 91.88 157 ASP A C 1
ATOM 1298 O O . ASP A 1 157 ? -6.286 2.250 -11.885 1.00 91.88 157 ASP A O 1
ATOM 1302 N N . LYS A 1 158 ? -6.852 3.949 -10.527 1.00 89.00 158 LYS A N 1
ATOM 1303 C CA . LYS A 1 158 ? -6.693 4.972 -11.567 1.00 89.00 158 LYS A CA 1
ATOM 1304 C C . LYS A 1 158 ? -5.239 5.097 -12.031 1.00 89.00 158 LYS A C 1
ATOM 1306 O O . LYS A 1 158 ? -4.994 5.141 -13.235 1.00 89.00 158 LYS A O 1
ATOM 1311 N N . VAL A 1 159 ? -4.288 5.197 -11.104 1.00 88.75 159 VAL A N 1
ATOM 1312 C CA . VAL A 1 159 ? -2.867 5.403 -11.433 1.00 88.75 159 VAL A CA 1
ATOM 1313 C C . VAL A 1 159 ? -2.253 4.146 -12.041 1.00 88.75 159 VAL A C 1
ATOM 1315 O O . VAL A 1 159 ? -1.615 4.244 -13.084 1.00 88.75 159 VAL A O 1
ATOM 1318 N N . GLY A 1 160 ? -2.509 2.973 -11.463 1.00 91.38 160 GLY A N 1
ATOM 1319 C CA . GLY A 1 160 ? -2.042 1.688 -11.979 1.00 91.38 160 GLY A CA 1
ATOM 1320 C C . GLY A 1 160 ? -2.508 1.449 -13.413 1.00 91.38 160 GLY A C 1
ATOM 1321 O O . GLY A 1 160 ? -1.695 1.134 -14.280 1.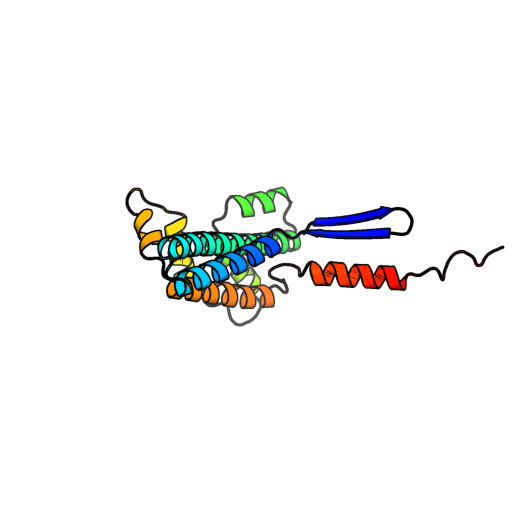00 91.38 160 GLY A O 1
ATOM 1322 N N . LYS A 1 161 ? -3.783 1.737 -13.718 1.00 90.31 161 LYS A N 1
ATOM 1323 C CA . LYS A 1 161 ? -4.307 1.663 -15.092 1.00 90.31 161 LYS A CA 1
ATOM 1324 C C . LYS A 1 161 ? -3.564 2.584 -16.063 1.00 90.31 161 LYS A C 1
ATOM 1326 O O . LYS A 1 161 ? -3.298 2.180 -17.190 1.00 90.31 161 LYS A O 1
ATOM 1331 N N . LEU A 1 162 ? -3.249 3.813 -15.653 1.00 89.00 162 LEU A N 1
ATOM 1332 C CA . LEU A 1 162 ? -2.537 4.778 -16.501 1.00 89.00 162 LEU A CA 1
ATOM 1333 C C . LEU A 1 162 ? -1.059 4.421 -16.700 1.00 89.00 162 LEU A C 1
ATOM 1335 O O . LEU A 1 162 ? -0.506 4.751 -17.745 1.00 89.00 162 LEU A O 1
ATOM 1339 N N . LEU A 1 163 ? -0.442 3.764 -15.715 1.00 89.25 163 LEU A N 1
ATOM 1340 C CA . LEU A 1 163 ? 0.934 3.266 -15.783 1.00 89.25 163 LEU A CA 1
ATOM 1341 C C . LEU A 1 163 ? 1.044 1.897 -16.471 1.00 89.25 163 LEU A C 1
ATOM 1343 O O . LEU A 1 163 ? 2.151 1.468 -16.773 1.00 89.25 163 LEU A O 1
ATOM 1347 N N . GLY A 1 164 ? -0.070 1.188 -16.679 1.00 90.81 164 GLY A N 1
ATOM 1348 C CA . GLY A 1 164 ? -0.047 -0.209 -17.120 1.00 90.81 164 GLY A CA 1
ATOM 1349 C C . GLY A 1 164 ? 0.543 -1.159 -16.072 1.00 90.81 164 GLY A C 1
ATOM 1350 O O . GLY A 1 164 ? 1.129 -2.175 -16.431 1.00 90.81 164 GLY A O 1
ATOM 1351 N N . GLN A 1 165 ? 0.420 -0.825 -14.783 1.00 92.19 165 GLN A N 1
ATOM 1352 C CA . GLN A 1 165 ? 0.992 -1.594 -13.677 1.00 92.19 165 GLN A CA 1
ATOM 1353 C C . GLN A 1 165 ? -0.093 -2.071 -12.708 1.00 92.19 165 GLN A C 1
ATOM 1355 O O . GLN A 1 165 ? -0.995 -1.323 -12.327 1.00 92.19 165 GLN A O 1
ATOM 1360 N N . GLU A 1 166 ? 0.018 -3.323 -12.272 1.00 92.31 166 GLU A N 1
ATOM 1361 C CA . GLU A 1 166 ? -0.851 -3.911 -11.251 1.00 92.31 166 GLU A CA 1
ATOM 1362 C C . GLU A 1 166 ? -0.389 -3.521 -9.839 1.00 92.31 166 GLU A C 1
ATOM 1364 O O . GLU A 1 166 ? 0.792 -3.252 -9.610 1.00 92.31 166 GLU A O 1
ATOM 1369 N N . ARG A 1 167 ? -1.314 -3.496 -8.867 1.00 92.44 167 ARG A N 1
ATOM 1370 C CA . ARG A 1 167 ? -1.007 -3.138 -7.465 1.00 92.44 167 ARG A CA 1
ATOM 1371 C C . ARG A 1 167 ? -0.043 -4.139 -6.827 1.00 92.44 167 ARG A C 1
ATOM 1373 O O . ARG A 1 167 ? 0.944 -3.765 -6.200 1.00 92.44 167 ARG A O 1
ATOM 1380 N N . HIS A 1 168 ? -0.331 -5.415 -7.014 1.00 89.88 168 HIS A N 1
ATOM 1381 C CA . HIS A 1 168 ? 0.494 -6.545 -6.619 1.00 89.88 168 HIS A CA 1
ATOM 1382 C C . HIS A 1 168 ? 0.163 -7.719 -7.541 1.00 89.88 168 HIS A C 1
ATOM 1384 O O . HIS A 1 168 ? -0.928 -7.739 -8.115 1.00 89.88 168 HIS A O 1
ATOM 1390 N N . PRO A 1 169 ? 1.081 -8.686 -7.681 1.00 83.12 169 PRO A N 1
ATOM 1391 C CA . PRO A 1 169 ? 0.761 -9.947 -8.331 1.00 83.12 169 PRO A CA 1
ATOM 1392 C C . PRO A 1 169 ? -0.333 -10.697 -7.561 1.00 83.12 169 PRO A C 1
ATOM 1394 O O . PRO A 1 169 ? -0.487 -10.518 -6.352 1.00 83.12 169 PRO A O 1
ATOM 1397 N N . ASP A 1 170 ? -1.046 -11.554 -8.282 1.00 83.62 170 ASP A N 1
ATOM 1398 C CA . ASP A 1 170 ? -1.854 -12.639 -7.728 1.00 83.62 170 ASP A CA 1
ATOM 1399 C C . ASP A 1 170 ? -0.972 -13.893 -7.723 1.00 83.62 170 ASP A C 1
ATOM 1401 O O . ASP A 1 170 ? -0.785 -14.547 -8.758 1.00 83.62 170 ASP A O 1
ATOM 1405 N N . THR A 1 171 ? -0.325 -14.169 -6.586 1.00 84.69 171 THR A N 1
ATOM 1406 C CA . THR A 1 171 ? 0.633 -15.282 -6.493 1.00 84.69 171 THR A CA 1
ATOM 1407 C C . THR A 1 171 ? -0.041 -16.631 -6.705 1.00 84.69 171 THR A C 1
ATOM 1409 O O . THR A 1 171 ? 0.566 -17.503 -7.325 1.00 84.69 171 THR A O 1
ATOM 1412 N N . THR A 1 172 ? -1.306 -16.781 -6.298 1.00 83.12 172 THR A N 1
ATOM 1413 C CA . THR A 1 172 ? -2.092 -18.006 -6.523 1.00 83.12 172 THR A CA 1
ATOM 1414 C C . THR A 1 172 ? -2.246 -18.262 -8.016 1.00 83.12 172 THR A C 1
ATOM 1416 O O . THR A 1 172 ? -1.854 -19.315 -8.514 1.00 83.12 172 THR A O 1
ATOM 1419 N N . LYS A 1 173 ? -2.696 -17.255 -8.770 1.00 84.31 173 LYS A N 1
ATOM 1420 C CA . LYS A 1 173 ? -2.837 -17.353 -10.225 1.00 84.31 173 LYS A CA 1
ATOM 1421 C C . LYS A 1 173 ? -1.508 -17.633 -10.930 1.00 84.31 173 LYS A C 1
ATOM 1423 O O . LYS A 1 173 ? -1.483 -18.351 -11.929 1.00 84.31 173 LYS A O 1
ATOM 1428 N N . ILE A 1 174 ? -0.402 -17.068 -10.441 1.00 84.00 174 ILE A N 1
ATOM 1429 C CA . ILE A 1 174 ? 0.939 -17.320 -10.995 1.00 84.00 174 ILE A CA 1
ATOM 1430 C C . ILE A 1 174 ? 1.364 -18.770 -10.749 1.00 84.00 174 ILE A C 1
ATOM 1432 O O . ILE A 1 174 ? 1.837 -19.427 -11.679 1.00 84.00 174 ILE A O 1
ATOM 1436 N N . VAL A 1 175 ? 1.179 -19.280 -9.529 1.00 83.38 175 VAL A N 1
ATOM 1437 C CA . VAL A 1 175 ? 1.477 -20.675 -9.178 1.00 83.38 175 VAL A CA 1
ATOM 1438 C C . VAL A 1 175 ? 0.613 -21.631 -9.998 1.00 83.38 175 VAL A C 1
ATOM 1440 O O . VAL A 1 175 ? 1.150 -22.587 -10.557 1.00 83.38 175 VAL A O 1
ATOM 1443 N N . ASP A 1 176 ? -0.679 -21.346 -10.153 1.00 85.31 176 ASP A N 1
ATOM 1444 C CA . ASP A 1 176 ? -1.603 -22.154 -10.953 1.00 85.31 176 ASP A CA 1
ATOM 1445 C C . ASP A 1 176 ? -1.194 -22.184 -12.430 1.00 85.31 176 ASP A C 1
ATOM 1447 O O . ASP A 1 176 ? -1.130 -23.250 -13.044 1.00 85.31 176 ASP A O 1
ATOM 1451 N N . ALA A 1 177 ? -0.851 -21.026 -13.002 1.00 84.75 177 ALA A N 1
ATOM 1452 C CA . ALA A 1 177 ? -0.414 -20.927 -14.390 1.00 84.75 177 ALA A CA 1
ATOM 1453 C C . ALA A 1 177 ? 0.903 -21.678 -14.639 1.00 84.75 177 ALA A C 1
ATOM 1455 O O . ALA A 1 177 ? 1.046 -22.365 -15.654 1.00 84.75 177 ALA A O 1
ATOM 1456 N N . LEU A 1 178 ? 1.866 -21.573 -13.718 1.00 83.94 178 LEU A N 1
ATOM 1457 C CA . LEU A 1 178 ? 3.125 -22.307 -13.817 1.00 83.94 178 LEU A CA 1
ATOM 1458 C C . LEU A 1 178 ? 2.903 -23.812 -13.646 1.00 83.94 178 LEU A C 1
ATOM 1460 O O . LEU A 1 178 ? 3.435 -24.592 -14.432 1.00 83.94 178 LEU A O 1
ATOM 1464 N N . SER A 1 179 ? 2.075 -24.219 -12.686 1.00 83.00 179 SER A N 1
ATOM 1465 C CA . SER A 1 179 ? 1.733 -25.626 -12.456 1.00 83.00 179 SER A CA 1
ATOM 1466 C C . SER A 1 179 ? 1.046 -26.239 -13.678 1.00 83.00 179 SER A C 1
ATOM 1468 O O . SER A 1 179 ? 1.431 -27.317 -14.124 1.00 83.00 179 SER A O 1
ATOM 1470 N N . ALA A 1 180 ? 0.090 -25.527 -14.285 1.00 83.94 180 ALA A N 1
ATOM 1471 C CA . ALA A 1 180 ? -0.565 -25.953 -15.520 1.00 83.94 180 ALA A CA 1
ATOM 1472 C C . ALA A 1 180 ? 0.430 -26.090 -16.681 1.00 83.94 180 ALA A C 1
ATOM 1474 O O . ALA A 1 180 ? 0.375 -27.066 -17.428 1.00 83.94 180 ALA A O 1
ATOM 1475 N N . ARG A 1 181 ? 1.375 -25.147 -16.811 1.00 81.19 181 ARG A N 1
ATOM 1476 C CA . ARG A 1 181 ? 2.423 -25.213 -17.834 1.00 81.19 181 ARG A CA 1
ATOM 1477 C C . ARG A 1 181 ? 3.280 -26.465 -17.673 1.00 81.19 181 ARG A C 1
ATOM 1479 O O . ARG A 1 181 ? 3.473 -27.150 -18.662 1.00 81.19 181 ARG A O 1
ATOM 1486 N N . TYR A 1 182 ? 3.744 -26.776 -16.462 1.00 73.38 182 TYR A N 1
ATOM 1487 C CA . TYR A 1 182 ? 4.585 -27.952 -16.213 1.00 73.38 182 TYR A CA 1
ATOM 1488 C C . TYR A 1 182 ? 3.828 -29.285 -16.290 1.00 73.38 182 TYR A C 1
ATOM 1490 O O . TYR A 1 182 ? 4.412 -30.278 -16.712 1.00 73.38 182 TYR A O 1
ATOM 1498 N N . ASN A 1 183 ? 2.537 -29.316 -15.950 1.00 69.38 183 ASN A N 1
ATOM 1499 C CA . ASN A 1 183 ? 1.705 -30.512 -16.128 1.00 69.38 183 ASN A CA 1
ATOM 1500 C C . ASN A 1 183 ? 1.444 -30.818 -17.614 1.00 69.38 183 ASN A C 1
ATOM 1502 O O . ASN A 1 183 ? 1.388 -31.985 -18.002 1.00 69.38 183 ASN A O 1
ATOM 1506 N N . ASN A 1 184 ? 1.340 -29.778 -18.448 1.00 60.34 184 ASN A N 1
ATOM 1507 C CA . ASN A 1 184 ? 1.205 -29.913 -19.900 1.00 60.34 184 ASN A CA 1
ATOM 1508 C C . ASN A 1 184 ? 2.535 -30.220 -20.612 1.00 60.34 184 ASN A C 1
ATOM 1510 O O . ASN A 1 184 ? 2.513 -30.546 -21.792 1.00 60.34 184 ASN A O 1
ATOM 1514 N N . THR A 1 185 ? 3.678 -30.154 -19.921 1.00 55.56 185 THR A N 1
ATOM 1515 C CA . THR A 1 185 ? 4.985 -30.596 -20.445 1.00 55.56 185 THR A CA 1
ATOM 1516 C C . THR A 1 185 ? 5.253 -32.080 -20.156 1.00 55.56 185 THR A C 1
ATOM 1518 O O . THR A 1 185 ? 6.396 -32.488 -19.950 1.00 55.56 185 THR A O 1
ATOM 1521 N N . SER A 1 186 ? 4.210 -32.909 -20.088 1.00 48.44 186 SER A N 1
ATOM 1522 C CA . SER A 1 186 ? 4.354 -34.355 -19.926 1.00 48.44 186 SER A CA 1
ATOM 1523 C C . SER A 1 186 ? 5.024 -34.960 -21.172 1.00 48.44 186 SER A C 1
ATOM 1525 O O . SER A 1 186 ? 4.365 -35.185 -22.172 1.00 48.44 186 SER A O 1
ATOM 1527 N N . PHE A 1 187 ? 6.340 -35.199 -21.087 1.00 48.06 187 PHE A N 1
ATOM 1528 C CA . PHE A 1 187 ? 7.115 -36.250 -21.774 1.00 48.06 187 PHE A CA 1
ATOM 1529 C C . PHE A 1 187 ? 6.652 -36.675 -23.188 1.00 48.06 187 PHE A C 1
ATOM 1531 O O . PHE A 1 187 ? 6.374 -37.854 -23.402 1.00 48.06 187 PHE A O 1
ATOM 1538 N N . GLU A 1 188 ? 6.622 -35.765 -24.165 1.00 44.78 188 GLU A N 1
ATOM 1539 C CA . GLU A 1 188 ? 6.518 -36.157 -25.587 1.00 44.78 188 GLU A CA 1
ATOM 1540 C C . GLU A 1 188 ? 7.771 -35.888 -26.430 1.00 44.78 188 GLU A C 1
ATOM 1542 O O . GLU A 1 188 ? 7.837 -36.389 -27.544 1.00 44.78 188 GLU A O 1
ATOM 1547 N N . ASP A 1 189 ? 8.822 -35.262 -25.896 1.00 47.69 189 ASP A N 1
ATOM 1548 C CA . ASP A 1 189 ? 10.072 -35.066 -26.641 1.00 47.69 189 ASP A CA 1
ATOM 1549 C C . ASP A 1 189 ? 11.276 -35.591 -25.832 1.00 47.69 189 ASP A C 1
ATOM 1551 O O . ASP A 1 189 ? 11.373 -35.337 -24.633 1.00 47.69 189 ASP A O 1
ATOM 1555 N N . ASP A 1 190 ? 12.167 -36.331 -26.507 1.00 43.47 190 ASP A N 1
ATOM 1556 C CA . ASP A 1 190 ? 13.480 -36.874 -26.077 1.00 43.47 190 ASP A CA 1
ATOM 1557 C C . ASP A 1 190 ? 13.622 -38.379 -25.737 1.00 43.47 190 ASP A C 1
ATOM 1559 O O . ASP A 1 190 ? 14.642 -38.789 -25.185 1.00 43.47 190 ASP A O 1
ATOM 1563 N N . PHE A 1 191 ? 12.707 -39.258 -26.171 1.00 43.12 191 PHE A N 1
ATOM 1564 C CA . PHE A 1 191 ? 13.031 -40.698 -26.347 1.00 43.12 191 PHE A CA 1
ATOM 1565 C C . PHE A 1 191 ? 12.558 -41.275 -27.688 1.00 43.12 191 PHE A C 1
ATOM 1567 O O . PHE A 1 191 ? 12.162 -42.437 -27.789 1.00 43.12 191 PHE A O 1
ATOM 1574 N N . ALA A 1 192 ? 12.640 -40.467 -28.739 1.00 39.22 192 ALA A N 1
ATOM 1575 C CA . ALA A 1 192 ? 12.610 -40.946 -30.110 1.00 39.22 192 ALA A CA 1
ATOM 1576 C C . ALA A 1 192 ? 13.924 -40.561 -30.787 1.00 39.22 192 ALA A C 1
ATOM 1578 O O . ALA A 1 192 ? 13.932 -39.684 -31.631 1.00 39.22 192 ALA A O 1
ATOM 1579 N N . ASP A 1 193 ? 15.025 -41.184 -30.369 1.00 37.75 193 ASP A N 1
ATOM 1580 C CA . ASP A 1 193 ? 16.107 -41.532 -31.287 1.00 37.75 193 ASP A CA 1
ATOM 1581 C C . ASP A 1 193 ? 16.935 -42.683 -30.699 1.00 37.75 193 ASP A C 1
ATOM 1583 O O . ASP A 1 193 ? 17.413 -42.642 -29.561 1.00 37.75 193 ASP A O 1
ATOM 1587 N N . PHE A 1 194 ? 16.990 -43.744 -31.500 1.00 41.69 194 PHE A N 1
ATOM 1588 C CA . PHE A 1 194 ? 17.903 -44.878 -31.410 1.00 41.69 194 PHE A CA 1
ATOM 1589 C C . PHE A 1 194 ? 19.337 -44.450 -31.735 1.00 41.69 194 PHE A C 1
ATOM 1591 O O . PHE A 1 194 ? 19.503 -43.574 -32.613 1.00 41.69 194 PHE A O 1
#

Sequence (194 aa):
MELQIKISNSKIEIEAISIVEDLWLDYLFFKKQALIALEENKSFLHKRYLRVTLLTLMSYFEAVVNNWCGNTLRENNKSYAQIQDFLRNKALPDKCKFLINETASNTSSPNKGAWQEAKKLRNELVHLKPGKDRLIFENLSIELLFQAEKEIIEWLDKVGKLLGQERHPDTTKIVDALSARYNNTSFEDDFADF

pLDDT: mean 84.26, std 14.4, range [37.75, 97.94]

Radius of gyration: 21.38 Å; chains: 1; bounding box: 42×61×55 Å

Secondary structure (DSSP, 8-state):
-EEEEEEETTEEEEEEE-HHHHHHHHHHHHHHHHHHHHHTT-HHHHHHHHHHHHHHHHHHHHHHHHHHHHHHHHHTT--HHHHHHHHHHS-HHHHHHHHHHHGGGSSS---TTTTHHHHHHHHHHHS--TTTHHHHHHH--HHHHHHHHHHHHHHHHHHHHHHT--SS--HHHHHHHHHHHHHTT-S-SSS---